Protein AF-A0A962V170-F1 (afdb_monomer_lite)

Sequence (202 aa):
RPQGASVFMLSTKGASSTMARWLAESENKSDLIDDELDIADKQVRQIVFEMVHDAVLADSNLMGDKVLKQLRQVGKLHSRKIERANFAVLKSPDIPSILVETAFISNPNEERKLRSASYQNKLANAILQGIRGYAQERPLLGVELVETSATDQRHLVRRGDTLHGIAAHYNVSLDRLISTNGLNRQDPQLSVGARLRIPRDG

Secondary structure (DSSP, 8-state):
---SBEEEEE-SS--SSHHHHHHHHHHHHHS---------S-THHHHHHHHHHHHHHHHHHHHHHHHHHHHHHHS-BS-SS-EEE--GGG--SSS---EEE---TTSHHHHHHHT-HHHHHHHHHHHHHHHHHHHHH-TTSS-----------EEE--TT--HHHHHHHTT--HHHHHHHTT--SSS----TT-EEE-PPP-

Foldseek 3Di:
DQKAKAKEAEDPPFKPDPVRAVVLVVQQVVDPDPPDPPPDDDDPVVVVLVVQQVVLRVLLQQLRLLLLVLSVVLDDHSDSHHIYHHHPVRPDSHHRDMDMGGIDCVDVVVVVLVPDPVSVVSSVVSSVRSNVVSCVVVVPPPPPVPPPPPDQPKDQAAPPDDLVNVCVVLVHDSVCQCVQQVADPVDRDDDHRDIGRDDDDD

Structure (mmCIF, N/CA/C/O backbone):
data_AF-A0A962V170-F1
#
_entry.id   AF-A0A962V170-F1
#
loop_
_atom_site.group_PDB
_atom_site.id
_atom_site.type_symbol
_atom_site.label_atom_id
_atom_site.label_alt_id
_atom_site.label_comp_id
_atom_site.label_asym_id
_atom_site.label_entity_id
_atom_site.label_seq_id
_atom_site.pdbx_PDB_ins_code
_atom_site.Cartn_x
_atom_site.Cartn_y
_atom_site.Cartn_z
_atom_site.occupancy
_atom_site.B_iso_or_equiv
_atom_site.auth_seq_id
_atom_site.auth_comp_id
_atom_site.auth_asym_id
_atom_site.auth_atom_id
_atom_site.pdbx_PDB_model_num
ATOM 1 N N . ARG A 1 1 ? -3.751 8.625 22.045 1.00 74.19 1 ARG A N 1
ATOM 2 C CA . ARG A 1 1 ? -3.226 7.364 21.465 1.00 74.19 1 ARG A CA 1
ATOM 3 C C . ARG A 1 1 ? -3.251 7.494 19.947 1.00 74.19 1 ARG A C 1
ATOM 5 O O . ARG A 1 1 ? -4.221 8.072 19.457 1.00 74.19 1 ARG A O 1
ATOM 12 N N . PRO A 1 2 ? -2.208 7.048 19.229 1.00 85.69 2 PRO A N 1
ATOM 13 C CA . PRO A 1 2 ? -2.200 7.063 17.766 1.00 85.69 2 PRO A CA 1
ATOM 14 C C . PRO A 1 2 ? -3.379 6.245 17.207 1.00 85.69 2 PRO A C 1
ATOM 16 O O . PRO A 1 2 ? -3.894 5.348 17.877 1.00 85.69 2 PRO A O 1
ATOM 19 N N . GLN A 1 3 ? -3.885 6.632 16.036 1.00 90.25 3 GLN A N 1
ATOM 20 C CA . GLN A 1 3 ? -5.023 5.991 15.368 1.00 90.25 3 GLN A CA 1
ATOM 21 C C . GLN A 1 3 ? -5.046 6.347 13.884 1.00 90.25 3 GLN A C 1
ATOM 23 O O . GLN A 1 3 ? -4.585 7.431 13.514 1.00 90.25 3 GLN A O 1
ATOM 28 N N . GLY A 1 4 ? -5.695 5.497 13.091 1.00 91.19 4 GLY A N 1
ATOM 29 C CA . GLY A 1 4 ? -5.886 5.703 11.662 1.00 91.19 4 GLY A CA 1
ATOM 30 C C . GLY A 1 4 ? -4.788 5.088 10.802 1.00 91.19 4 GLY A C 1
ATOM 31 O O . GLY A 1 4 ? -3.723 4.736 11.304 1.00 91.19 4 GLY A O 1
ATOM 32 N N . ALA A 1 5 ? -5.078 4.980 9.509 1.00 93.62 5 ALA A N 1
ATOM 33 C CA . ALA A 1 5 ? -4.179 4.384 8.529 1.00 93.62 5 ALA A CA 1
ATOM 34 C C . ALA A 1 5 ? -3.076 5.357 8.078 1.00 93.62 5 ALA A C 1
ATOM 36 O O . ALA A 1 5 ? -3.264 6.580 8.113 1.00 93.62 5 ALA A O 1
ATOM 37 N N . SER A 1 6 ? -1.962 4.811 7.598 1.00 94.62 6 SER A N 1
ATOM 38 C CA . SER A 1 6 ? -0.851 5.543 6.980 1.00 94.62 6 SER A CA 1
ATOM 39 C C . SER A 1 6 ? -0.272 4.757 5.809 1.00 94.62 6 SER A C 1
ATOM 41 O O . SER A 1 6 ? -0.347 3.533 5.770 1.00 94.62 6 SER A O 1
ATOM 43 N N . VAL A 1 7 ? 0.339 5.468 4.864 1.00 96.06 7 VAL A N 1
ATOM 44 C CA . VAL A 1 7 ? 1.074 4.868 3.745 1.00 96.06 7 VAL A CA 1
ATOM 45 C C . VAL A 1 7 ? 2.508 5.376 3.784 1.00 96.06 7 VAL A C 1
ATOM 47 O O . VAL A 1 7 ? 2.732 6.578 3.947 1.00 96.06 7 VAL A O 1
ATOM 50 N N . PHE A 1 8 ? 3.457 4.458 3.639 1.00 95.69 8 PHE A N 1
ATOM 51 C CA . PHE A 1 8 ? 4.888 4.713 3.691 1.00 95.69 8 PHE A CA 1
ATOM 52 C C . PHE A 1 8 ? 5.571 4.276 2.392 1.00 95.69 8 PHE A C 1
ATOM 54 O O . PHE A 1 8 ? 5.145 3.314 1.754 1.00 95.69 8 PHE A O 1
ATOM 61 N N . MET A 1 9 ? 6.656 4.955 2.029 1.00 93.94 9 MET A N 1
ATOM 62 C CA . MET A 1 9 ? 7.556 4.558 0.943 1.00 93.94 9 MET A CA 1
ATOM 63 C C . MET A 1 9 ? 9.026 4.636 1.381 1.00 93.94 9 MET A C 1
ATOM 65 O O . MET A 1 9 ? 9.352 5.269 2.394 1.00 93.94 9 MET A O 1
ATOM 69 N N . LEU A 1 10 ? 9.917 4.023 0.601 1.00 90.75 10 LEU A N 1
ATOM 70 C CA . LEU A 1 10 ? 11.356 4.057 0.854 1.00 90.75 10 LEU A CA 1
ATOM 71 C C . LEU A 1 10 ? 11.912 5.492 0.812 1.00 90.75 10 LEU A C 1
ATOM 73 O O . LEU A 1 10 ? 11.549 6.308 -0.037 1.00 90.75 10 LEU A O 1
ATOM 77 N N . SER A 1 11 ? 12.844 5.783 1.720 1.00 88.25 11 SER A N 1
ATOM 78 C CA . SER A 1 11 ? 13.778 6.904 1.610 1.00 88.25 11 SER A CA 1
ATOM 79 C C . SER A 1 11 ? 15.143 6.526 2.169 1.00 88.25 11 SER A C 1
ATOM 81 O O . SER A 1 11 ? 15.266 6.163 3.339 1.00 88.25 11 SER A O 1
ATOM 83 N N . THR A 1 12 ? 16.173 6.694 1.343 1.00 78.69 12 THR A N 1
ATOM 84 C CA . THR A 1 12 ? 17.587 6.522 1.710 1.00 78.69 12 THR A CA 1
ATOM 85 C C . THR A 1 12 ? 18.216 7.803 2.267 1.00 78.69 12 THR A C 1
ATOM 87 O O . THR A 1 12 ? 19.283 7.757 2.870 1.00 78.69 12 THR A O 1
ATOM 90 N N . LYS A 1 13 ? 17.543 8.955 2.118 1.00 81.62 13 LYS A N 1
ATOM 91 C CA . LYS A 1 13 ? 18.040 10.285 2.525 1.00 81.62 13 LYS A CA 1
ATOM 92 C C . LYS A 1 13 ? 17.534 10.736 3.902 1.00 81.62 13 LYS A C 1
ATOM 94 O O . LYS A 1 13 ? 17.847 11.838 4.341 1.00 81.62 13 LYS A O 1
ATOM 99 N N . GLY A 1 14 ? 16.741 9.901 4.579 1.00 84.44 14 GLY A N 1
ATOM 100 C CA . GLY A 1 14 ? 16.187 10.174 5.908 1.00 84.44 14 GLY A CA 1
ATOM 101 C C . GLY A 1 14 ? 14.666 10.038 5.982 1.00 84.44 14 GLY A C 1
ATOM 102 O O . GLY A 1 14 ? 13.973 9.977 4.964 1.00 84.44 14 GLY A O 1
ATOM 103 N N . ALA A 1 15 ? 14.143 9.967 7.207 1.00 90.19 15 ALA A N 1
ATOM 104 C CA . ALA A 1 15 ? 12.717 9.786 7.453 1.00 90.19 15 ALA A CA 1
ATOM 105 C C . ALA A 1 15 ? 11.943 11.116 7.467 1.00 90.19 15 ALA A C 1
ATOM 107 O O . ALA A 1 15 ? 12.442 12.121 7.971 1.00 90.19 15 ALA A O 1
ATOM 108 N N . SER A 1 16 ? 10.699 11.114 6.980 1.00 91.69 16 SER A N 1
ATOM 109 C CA . SER A 1 16 ? 9.814 12.293 6.973 1.00 91.69 16 SER A CA 1
ATOM 110 C C . SER A 1 16 ? 9.299 12.682 8.358 1.00 91.69 16 SER A C 1
ATOM 112 O O . SER A 1 16 ? 8.881 13.820 8.565 1.00 91.69 16 SER A O 1
ATOM 114 N N . SER A 1 17 ? 9.310 11.746 9.307 1.00 89.69 17 SER A N 1
ATOM 115 C CA . SER A 1 17 ? 8.873 11.969 10.681 1.00 89.69 17 SER A CA 1
ATOM 116 C C . SER A 1 17 ? 9.596 11.042 11.659 1.00 89.69 17 SER A C 1
ATOM 118 O O . SER A 1 17 ? 10.157 10.009 11.288 1.00 89.69 17 SER A O 1
ATOM 120 N N . THR A 1 18 ? 9.575 11.403 12.944 1.00 89.06 18 THR A N 1
ATOM 121 C CA . THR A 1 18 ? 10.065 10.542 14.033 1.00 89.06 18 THR A CA 1
ATOM 122 C C . THR A 1 18 ? 9.293 9.228 14.108 1.00 89.06 18 THR A C 1
ATOM 124 O O . THR A 1 18 ? 9.904 8.189 14.329 1.00 89.06 18 THR A O 1
ATOM 127 N N . MET A 1 19 ? 7.981 9.265 13.858 1.00 85.81 19 MET A N 1
ATOM 128 C CA . MET A 1 19 ? 7.139 8.070 13.780 1.00 85.81 19 MET A CA 1
ATOM 129 C C . MET A 1 19 ? 7.560 7.15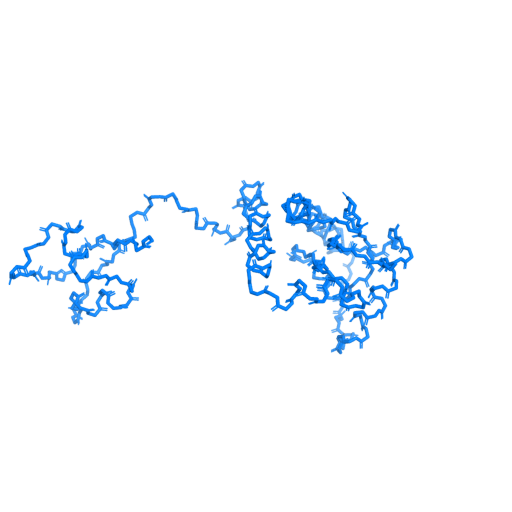8 12.622 1.00 85.81 19 MET A C 1
ATOM 131 O O . MET A 1 19 ? 7.722 5.962 12.832 1.00 85.81 19 MET A O 1
ATOM 135 N N . ALA A 1 20 ? 7.784 7.710 11.423 1.00 87.75 20 ALA A N 1
ATOM 136 C CA . ALA A 1 20 ? 8.224 6.925 10.269 1.00 87.75 20 ALA A CA 1
ATOM 137 C C . ALA A 1 20 ? 9.589 6.263 10.508 1.00 87.75 20 ALA A C 1
ATOM 139 O O . ALA A 1 20 ? 9.776 5.101 10.161 1.00 87.75 20 ALA A O 1
ATOM 140 N N . ARG A 1 21 ? 10.524 6.977 11.152 1.00 90.56 21 ARG A N 1
ATOM 141 C CA . ARG A 1 21 ? 11.823 6.416 11.551 1.00 90.56 21 ARG A CA 1
ATOM 142 C C . ARG A 1 21 ? 11.673 5.270 12.545 1.00 90.56 21 ARG A C 1
ATOM 144 O O . ARG A 1 21 ? 12.226 4.205 12.310 1.00 90.56 21 ARG A O 1
ATOM 151 N N . TRP A 1 22 ? 10.915 5.486 13.619 1.00 87.94 22 TRP A N 1
ATOM 152 C CA . TRP A 1 22 ? 10.697 4.463 14.639 1.00 87.94 22 TRP A CA 1
ATOM 153 C C . TRP A 1 22 ? 10.019 3.215 14.061 1.00 87.94 22 TRP A C 1
ATOM 155 O O . TRP A 1 22 ? 10.424 2.101 14.376 1.00 87.94 22 TRP A O 1
ATOM 165 N N . LEU A 1 23 ? 9.030 3.399 13.179 1.00 86.69 23 LEU A N 1
ATOM 166 C CA . LEU A 1 23 ? 8.358 2.284 12.516 1.00 86.69 23 LEU A CA 1
ATOM 167 C C . LEU A 1 23 ? 9.333 1.506 11.628 1.00 86.69 23 LEU A C 1
ATOM 169 O O . LEU A 1 23 ? 9.415 0.295 11.763 1.00 86.69 23 LEU A O 1
ATOM 173 N N . ALA A 1 24 ? 10.134 2.181 10.800 1.00 87.81 24 ALA A N 1
ATOM 174 C CA . ALA A 1 24 ? 11.141 1.503 9.980 1.00 87.81 24 ALA A CA 1
ATOM 175 C C . ALA A 1 24 ? 12.158 0.720 10.821 1.00 87.81 24 ALA A C 1
ATOM 177 O O . ALA A 1 24 ? 12.478 -0.414 10.491 1.00 87.81 24 ALA A O 1
ATOM 178 N N . GLU A 1 25 ? 12.633 1.280 11.935 1.00 88.25 25 GLU A N 1
ATOM 179 C CA . GLU A 1 25 ? 13.527 0.565 12.855 1.00 88.25 25 GLU A CA 1
ATOM 180 C C . GLU A 1 25 ? 12.866 -0.660 13.501 1.00 88.25 25 GLU A C 1
ATOM 182 O O . GLU A 1 25 ? 13.562 -1.620 13.825 1.00 88.25 25 GLU A O 1
ATOM 187 N N . SER A 1 26 ? 11.550 -0.623 13.724 1.00 85.81 26 SER A N 1
ATOM 188 C CA . SER A 1 26 ? 10.782 -1.751 14.256 1.00 85.81 26 SER A CA 1
ATOM 189 C C . SER A 1 26 ? 10.582 -2.840 13.199 1.00 85.81 26 SER A C 1
ATOM 191 O O . SER A 1 26 ? 10.931 -3.988 13.453 1.00 85.81 26 SER A O 1
ATOM 193 N N . GL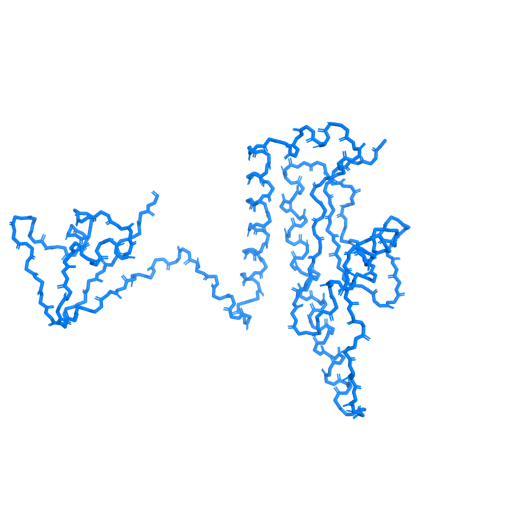U A 1 27 ? 10.089 -2.478 12.011 1.00 84.62 27 GLU A N 1
ATOM 194 C CA . GLU A 1 27 ? 9.820 -3.417 10.910 1.00 84.62 27 GLU A CA 1
ATOM 195 C C . GLU A 1 27 ? 11.108 -4.078 10.392 1.00 84.62 27 GLU A C 1
ATOM 197 O O . GLU A 1 27 ? 11.155 -5.284 10.164 1.00 84.62 27 GLU A O 1
ATOM 202 N N . ASN A 1 28 ? 12.210 -3.325 10.305 1.00 86.75 28 ASN A N 1
ATOM 203 C CA . ASN A 1 28 ? 13.502 -3.879 9.890 1.00 86.75 28 ASN A CA 1
ATOM 204 C C . ASN A 1 28 ? 14.077 -4.889 10.898 1.00 86.75 28 ASN A C 1
ATOM 206 O O . ASN A 1 28 ? 14.975 -5.639 10.543 1.00 86.75 28 ASN A O 1
ATOM 210 N N . LYS A 1 29 ? 13.629 -4.879 12.163 1.00 84.50 29 LYS A N 1
ATOM 211 C CA . LYS A 1 29 ? 14.063 -5.857 13.178 1.00 84.50 29 LYS A CA 1
ATOM 212 C C . LYS A 1 29 ? 13.233 -7.134 13.151 1.00 84.50 29 LYS A C 1
ATOM 214 O O . LYS A 1 29 ? 13.725 -8.166 13.598 1.00 84.50 29 LYS A O 1
ATOM 219 N N . SER A 1 30 ? 11.974 -7.056 12.720 1.00 73.56 30 SER A N 1
ATOM 220 C CA . SER A 1 30 ? 11.117 -8.237 12.566 1.00 73.56 30 SER A CA 1
ATOM 221 C C . SER A 1 30 ? 11.445 -9.020 11.303 1.00 73.56 30 SER A C 1
ATOM 223 O O . SER A 1 30 ? 11.327 -10.244 11.301 1.00 73.56 30 SER A O 1
ATOM 225 N N . ASP A 1 31 ? 11.894 -8.327 10.263 1.00 64.19 31 ASP A N 1
ATOM 226 C CA . ASP A 1 31 ? 12.390 -8.946 9.049 1.00 64.19 31 ASP A CA 1
ATOM 227 C C . ASP A 1 31 ? 13.833 -9.425 9.270 1.00 64.19 31 ASP A C 1
ATOM 229 O O . ASP A 1 31 ? 14.772 -8.632 9.317 1.00 64.19 31 ASP A O 1
ATOM 233 N N . LEU A 1 32 ? 14.026 -10.742 9.399 1.00 55.66 32 LEU A N 1
ATOM 234 C CA . LEU A 1 32 ? 15.334 -11.396 9.253 1.00 55.66 32 LEU A CA 1
ATOM 235 C C . LEU A 1 32 ? 15.781 -11.294 7.782 1.00 55.66 32 LEU A C 1
ATOM 237 O O . LEU A 1 32 ? 15.800 -12.287 7.059 1.00 55.66 32 LEU A O 1
ATOM 241 N N . ILE A 1 33 ? 16.065 -10.083 7.308 1.00 54.06 33 ILE A N 1
ATOM 242 C CA . ILE A 1 33 ? 16.671 -9.855 5.997 1.00 54.06 33 ILE A CA 1
ATOM 243 C C . ILE A 1 33 ? 18.181 -9.903 6.209 1.00 54.06 33 ILE A C 1
ATOM 245 O O . ILE A 1 33 ? 18.770 -8.991 6.786 1.00 54.06 33 ILE A O 1
ATOM 249 N N . ASP A 1 34 ? 18.770 -11.023 5.793 1.00 48.19 34 ASP A N 1
ATOM 250 C CA . ASP A 1 34 ? 20.211 -11.213 5.670 1.00 48.19 34 ASP A CA 1
ATOM 251 C C . ASP A 1 34 ? 20.735 -10.203 4.638 1.00 48.19 34 ASP A C 1
ATOM 253 O O . ASP A 1 34 ? 20.325 -10.199 3.474 1.00 48.19 34 ASP A O 1
ATOM 257 N N . ASP A 1 35 ? 21.542 -9.261 5.111 1.00 49.94 35 ASP A N 1
ATOM 258 C CA . ASP A 1 35 ? 22.000 -8.080 4.379 1.00 49.94 35 ASP A CA 1
ATOM 259 C C . ASP A 1 35 ? 23.163 -8.493 3.454 1.00 49.94 35 ASP A C 1
ATOM 261 O O . ASP A 1 35 ? 24.318 -8.148 3.682 1.00 49.94 35 ASP A O 1
ATOM 265 N N . GLU A 1 36 ? 22.876 -9.274 2.409 1.00 45.19 36 GLU A N 1
ATOM 266 C CA . GLU A 1 36 ? 23.850 -9.595 1.358 1.00 45.19 36 GLU A CA 1
ATOM 267 C C . GLU A 1 36 ? 23.219 -9.464 -0.034 1.00 45.19 36 GLU A C 1
ATOM 269 O O . GLU A 1 36 ? 23.062 -10.412 -0.799 1.00 45.19 36 GLU A O 1
ATOM 274 N N . LEU A 1 37 ? 22.852 -8.231 -0.387 1.00 47.25 37 LEU A N 1
ATOM 275 C CA . LEU A 1 37 ? 22.833 -7.830 -1.791 1.00 47.25 37 LEU A CA 1
ATOM 276 C C . LEU A 1 37 ? 24.203 -7.228 -2.109 1.00 47.25 37 LEU A C 1
ATOM 278 O O . LEU A 1 37 ? 24.410 -6.018 -2.015 1.00 47.25 37 LEU A O 1
ATOM 282 N N . ASP A 1 38 ? 25.146 -8.108 -2.447 1.00 45.44 38 ASP A N 1
ATOM 283 C CA . ASP A 1 38 ? 26.454 -7.760 -2.996 1.00 45.44 38 ASP A CA 1
ATOM 284 C C . ASP A 1 38 ? 26.263 -7.082 -4.362 1.00 45.44 38 ASP A C 1
ATOM 286 O O . ASP A 1 38 ? 26.098 -7.729 -5.399 1.00 45.44 38 ASP A O 1
ATOM 290 N N . ILE A 1 39 ? 26.227 -5.748 -4.373 1.00 51.88 39 ILE A N 1
ATOM 291 C CA . ILE A 1 39 ? 26.234 -4.971 -5.616 1.00 51.88 39 ILE A CA 1
ATOM 292 C C . ILE A 1 39 ? 27.691 -4.702 -6.009 1.00 51.88 39 ILE A C 1
ATOM 294 O O . ILE A 1 39 ? 28.172 -3.566 -6.011 1.00 51.88 39 ILE A O 1
ATOM 298 N N . ALA A 1 40 ? 28.403 -5.766 -6.370 1.00 46.16 40 ALA A N 1
ATOM 299 C CA . ALA A 1 40 ? 29.666 -5.672 -7.082 1.00 46.16 40 ALA A CA 1
ATOM 300 C C . ALA A 1 40 ? 29.407 -5.429 -8.587 1.00 46.16 40 ALA A C 1
ATOM 302 O O . ALA A 1 40 ? 29.056 -6.340 -9.332 1.00 46.16 40 ALA A O 1
ATOM 303 N N . ASP A 1 41 ? 29.532 -4.173 -9.039 1.00 48.72 41 ASP A N 1
ATOM 304 C CA . ASP A 1 41 ? 30.542 -3.721 -10.026 1.00 48.72 41 ASP A CA 1
ATOM 305 C C . ASP A 1 41 ? 30.137 -2.429 -10.800 1.00 48.72 41 ASP A C 1
ATOM 307 O O . ASP A 1 41 ? 29.244 -2.390 -11.651 1.00 48.72 41 ASP A O 1
ATOM 311 N N . LYS A 1 42 ? 30.857 -1.361 -10.430 1.00 51.94 42 LYS A N 1
ATOM 312 C CA . LYS A 1 42 ? 31.298 -0.111 -11.090 1.00 51.94 42 LYS A CA 1
ATOM 313 C C . LYS A 1 42 ? 30.414 0.700 -12.067 1.00 51.94 42 LYS A C 1
ATOM 315 O O . LYS A 1 42 ? 30.327 0.462 -13.271 1.00 51.94 42 LYS A O 1
ATOM 320 N N . GLN A 1 43 ? 29.990 1.849 -11.522 1.00 52.38 43 GLN A N 1
ATOM 321 C CA . GLN A 1 43 ? 30.015 3.243 -12.027 1.00 52.38 43 GLN A CA 1
ATOM 322 C C . GLN A 1 43 ? 29.255 3.624 -13.313 1.00 52.38 43 GLN A C 1
ATOM 324 O O . GLN A 1 43 ? 28.615 4.670 -13.316 1.00 52.38 43 GLN A O 1
ATOM 329 N N . VAL A 1 44 ? 29.224 2.814 -14.376 1.00 47.94 44 VAL A N 1
ATOM 330 C CA . VAL A 1 44 ? 28.413 3.126 -15.583 1.00 47.94 44 VAL A CA 1
ATOM 331 C C . VAL A 1 44 ? 27.013 2.513 -15.487 1.00 47.94 44 VAL A C 1
ATOM 333 O O . VAL A 1 44 ? 26.037 3.111 -15.935 1.00 47.94 44 VAL A O 1
ATOM 336 N N . ARG A 1 45 ? 26.879 1.376 -14.789 1.00 51.22 45 ARG A N 1
ATOM 337 C CA . ARG A 1 45 ? 25.570 0.863 -14.353 1.00 51.22 45 ARG A CA 1
ATOM 338 C C . ARG A 1 45 ? 24.916 1.774 -13.321 1.00 51.22 45 ARG A C 1
ATOM 340 O O . ARG A 1 45 ? 23.699 1.797 -13.257 1.00 51.22 45 ARG A O 1
ATOM 347 N N . GLN A 1 46 ? 25.701 2.546 -12.569 1.00 57.34 46 GLN A N 1
ATOM 348 C CA . GLN A 1 46 ? 25.211 3.332 -11.441 1.00 57.34 46 GLN A CA 1
ATOM 349 C C . GLN A 1 46 ? 24.265 4.462 -11.862 1.00 57.34 46 GLN A C 1
ATOM 351 O O . GLN A 1 46 ? 23.220 4.603 -11.251 1.00 57.34 46 GLN A O 1
ATOM 356 N N . ILE A 1 47 ? 24.549 5.201 -12.939 1.00 60.75 47 ILE A N 1
ATOM 357 C CA . ILE A 1 47 ? 23.658 6.293 -13.377 1.00 60.75 47 ILE A CA 1
ATOM 358 C C . ILE A 1 47 ? 22.342 5.740 -13.940 1.00 60.75 47 ILE A C 1
ATOM 360 O O . ILE A 1 47 ? 21.269 6.231 -13.608 1.00 60.75 47 ILE A O 1
ATOM 364 N N . VAL A 1 48 ? 22.402 4.696 -14.775 1.00 61.47 48 VAL A N 1
ATOM 365 C CA . VAL A 1 48 ? 21.188 4.042 -15.302 1.00 61.47 48 VAL A CA 1
ATOM 366 C C . VAL A 1 48 ? 20.384 3.407 -14.169 1.00 61.47 48 VAL A C 1
ATOM 368 O O . VAL A 1 48 ? 19.166 3.535 -14.141 1.00 61.47 48 VAL A O 1
ATOM 371 N N . PHE A 1 49 ? 21.061 2.782 -13.209 1.00 68.25 49 PHE A N 1
ATOM 372 C CA . PHE A 1 49 ? 20.451 2.213 -12.014 1.00 68.25 49 PHE A CA 1
ATOM 373 C C . PHE A 1 49 ? 19.800 3.282 -11.132 1.00 68.25 49 PHE A C 1
ATOM 375 O O . PHE A 1 49 ? 18.658 3.107 -10.731 1.00 68.25 49 PHE A O 1
ATOM 382 N N . GLU A 1 50 ? 20.471 4.409 -10.883 1.00 68.50 50 GLU A N 1
ATOM 383 C CA . GLU A 1 50 ? 19.924 5.541 -10.127 1.00 68.50 50 GLU A CA 1
ATOM 384 C C . GLU A 1 50 ? 18.700 6.143 -10.834 1.00 68.50 50 GLU A C 1
ATOM 386 O O . GLU A 1 50 ? 17.691 6.389 -10.182 1.00 68.50 50 GLU A O 1
ATOM 391 N N . MET A 1 51 ? 18.720 6.286 -12.167 1.00 67.75 51 MET A N 1
ATOM 392 C CA . MET A 1 51 ? 17.555 6.755 -12.934 1.00 67.75 51 MET A CA 1
ATOM 393 C C . MET A 1 51 ? 16.373 5.778 -12.878 1.00 67.75 51 MET A C 1
ATOM 395 O O . MET A 1 51 ? 15.228 6.205 -12.725 1.00 67.75 51 MET A O 1
ATOM 399 N N . VAL A 1 52 ? 16.629 4.472 -13.008 1.00 73.81 52 VAL A N 1
ATOM 400 C CA . VAL A 1 52 ? 15.587 3.439 -12.887 1.00 73.81 52 VAL A CA 1
ATOM 401 C C . VAL A 1 52 ? 15.026 3.425 -11.468 1.00 73.81 52 VAL A C 1
ATOM 403 O O . VAL A 1 52 ? 13.810 3.393 -11.296 1.00 73.81 52 VAL A O 1
ATOM 406 N N . HIS A 1 53 ? 15.887 3.536 -10.459 1.00 78.81 53 HIS A N 1
ATOM 407 C CA . HIS A 1 53 ? 15.470 3.593 -9.067 1.00 78.81 53 HIS A CA 1
ATOM 408 C C . HIS A 1 53 ? 14.625 4.841 -8.775 1.00 78.81 53 HIS A C 1
ATOM 410 O O . HIS A 1 53 ? 13.575 4.737 -8.144 1.00 78.81 53 HIS A O 1
ATOM 416 N N . ASP A 1 54 ? 15.010 6.009 -9.292 1.00 82.69 54 ASP A N 1
ATOM 417 C CA . ASP A 1 54 ? 14.221 7.237 -9.170 1.00 82.69 54 ASP A CA 1
ATOM 418 C C . ASP A 1 54 ? 12.849 7.104 -9.850 1.00 82.69 54 ASP A C 1
ATOM 420 O O . ASP A 1 54 ? 11.838 7.548 -9.296 1.00 82.69 54 ASP A O 1
ATOM 424 N N . ALA A 1 55 ? 12.776 6.445 -11.012 1.00 83.62 55 ALA A N 1
ATOM 425 C CA . ALA A 1 55 ? 11.508 6.144 -11.677 1.00 83.62 55 ALA A CA 1
ATOM 426 C C . ALA A 1 55 ? 10.630 5.197 -10.837 1.00 83.62 55 ALA A C 1
ATOM 428 O O . ALA A 1 55 ? 9.437 5.452 -10.665 1.00 83.62 55 ALA A O 1
ATOM 429 N N . VAL A 1 56 ? 11.222 4.159 -10.241 1.00 85.06 56 VAL A N 1
ATOM 430 C CA . VAL A 1 56 ? 10.539 3.230 -9.326 1.00 85.06 56 VAL A CA 1
ATOM 431 C C . VAL A 1 56 ? 10.040 3.946 -8.067 1.00 85.06 56 VAL A C 1
ATOM 433 O O . VAL A 1 56 ? 8.920 3.695 -7.612 1.00 85.06 56 VAL A O 1
ATOM 436 N N . LEU A 1 57 ? 10.810 4.885 -7.510 1.00 88.50 57 LEU A N 1
ATOM 437 C CA . LEU A 1 57 ? 10.384 5.710 -6.376 1.00 88.50 57 LEU A CA 1
ATOM 438 C C . LEU A 1 57 ? 9.249 6.667 -6.761 1.00 88.50 57 LEU A C 1
ATOM 440 O O . LEU A 1 57 ? 8.315 6.854 -5.976 1.00 88.50 57 LEU A O 1
ATOM 444 N N . ALA A 1 58 ? 9.295 7.252 -7.960 1.00 89.62 58 ALA A N 1
ATOM 445 C CA . ALA A 1 58 ? 8.216 8.088 -8.480 1.00 89.62 58 ALA A CA 1
ATOM 446 C C . ALA A 1 58 ? 6.914 7.287 -8.640 1.00 89.62 58 ALA A C 1
ATOM 448 O O . ALA A 1 58 ? 5.844 7.756 -8.241 1.00 89.62 58 ALA A O 1
ATOM 449 N N . ASP A 1 59 ? 7.009 6.057 -9.139 1.00 90.75 59 ASP A N 1
ATOM 450 C CA . ASP A 1 59 ? 5.877 5.144 -9.270 1.00 90.75 59 ASP A CA 1
ATOM 451 C C . ASP A 1 59 ? 5.363 4.648 -7.913 1.00 90.75 59 ASP A C 1
ATOM 453 O O . ASP A 1 59 ? 4.152 4.621 -7.690 1.00 90.75 59 ASP A O 1
ATOM 457 N N . SER A 1 60 ? 6.256 4.363 -6.961 1.00 93.25 60 SER A N 1
ATOM 458 C CA . SER A 1 60 ? 5.893 4.037 -5.574 1.00 93.25 60 SER A CA 1
ATOM 459 C C . SER A 1 60 ? 5.127 5.187 -4.920 1.00 93.25 60 SER A C 1
ATOM 461 O O . SER A 1 60 ? 4.122 4.967 -4.244 1.00 93.25 60 SER A O 1
ATOM 463 N N . ASN A 1 61 ? 5.557 6.432 -5.158 1.00 94.75 61 ASN A N 1
ATOM 464 C CA . ASN A 1 61 ? 4.852 7.616 -4.679 1.00 94.75 61 ASN A CA 1
ATOM 465 C C . ASN A 1 61 ? 3.468 7.747 -5.332 1.00 94.75 61 ASN A C 1
ATOM 467 O O . ASN A 1 61 ? 2.485 7.970 -4.628 1.00 94.75 61 ASN A O 1
ATOM 471 N N . LEU A 1 62 ? 3.368 7.568 -6.654 1.00 94.38 62 LEU A N 1
ATOM 472 C CA . LEU A 1 62 ? 2.086 7.610 -7.359 1.00 94.38 62 LEU A CA 1
ATOM 473 C C . LEU A 1 62 ? 1.119 6.546 -6.821 1.00 94.38 62 LEU A C 1
ATOM 475 O O . LEU A 1 62 ? -0.018 6.869 -6.473 1.00 94.38 62 LEU A O 1
ATOM 479 N N . MET A 1 63 ? 1.572 5.296 -6.706 1.00 95.31 63 MET A N 1
ATOM 480 C CA . MET A 1 63 ? 0.789 4.195 -6.146 1.00 95.31 63 MET A CA 1
ATOM 481 C C . MET A 1 63 ? 0.352 4.494 -4.708 1.00 95.31 63 MET A C 1
ATOM 483 O O . MET A 1 63 ? -0.830 4.360 -4.375 1.00 95.31 63 MET A O 1
ATOM 487 N N . GLY A 1 64 ? 1.281 4.964 -3.873 1.00 96.06 64 GLY A N 1
ATOM 488 C CA . GLY A 1 64 ? 1.004 5.356 -2.497 1.00 96.06 64 GLY A CA 1
ATOM 489 C C . GLY A 1 64 ? -0.055 6.454 -2.394 1.00 96.06 64 GLY A C 1
ATOM 490 O O . GLY A 1 64 ? -0.939 6.361 -1.544 1.00 96.06 64 GLY A O 1
ATOM 491 N N . ASP A 1 65 ? -0.043 7.443 -3.292 1.00 97.06 65 ASP A N 1
ATOM 492 C CA . ASP A 1 65 ? -1.000 8.554 -3.285 1.00 97.06 65 ASP A CA 1
ATOM 493 C C . ASP A 1 65 ? -2.406 8.070 -3.657 1.00 97.06 65 ASP A C 1
ATOM 495 O O . ASP A 1 65 ? -3.397 8.460 -3.023 1.00 97.06 65 ASP A O 1
ATOM 499 N N . LYS A 1 66 ? -2.514 7.171 -4.647 1.00 96.62 66 LYS A N 1
ATOM 500 C CA . LYS A 1 66 ? -3.794 6.546 -5.014 1.00 96.62 66 LYS A CA 1
ATOM 501 C C . LYS A 1 66 ? -4.358 5.730 -3.855 1.00 96.62 66 LYS A C 1
ATOM 503 O O . LYS A 1 66 ? -5.530 5.898 -3.516 1.00 96.62 66 LYS A O 1
ATOM 508 N N . VAL A 1 67 ? -3.536 4.896 -3.217 1.00 97.62 67 VAL A N 1
ATOM 509 C CA . VAL A 1 67 ? -3.946 4.074 -2.066 1.00 97.62 67 VAL A CA 1
ATOM 510 C C . VAL A 1 67 ? -4.343 4.951 -0.875 1.00 97.62 67 VAL A C 1
ATOM 512 O O . VAL A 1 67 ? -5.430 4.779 -0.320 1.00 97.62 67 VAL A O 1
ATOM 515 N N . LEU A 1 68 ? -3.537 5.956 -0.524 1.00 97.50 68 LEU A N 1
ATOM 516 C CA . LEU A 1 68 ? -3.815 6.880 0.579 1.00 97.50 68 LEU A CA 1
ATOM 517 C C . LEU A 1 68 ? -5.136 7.639 0.376 1.00 97.50 68 LEU A C 1
ATOM 519 O O . LEU A 1 68 ? -5.905 7.831 1.324 1.00 97.50 68 LEU A O 1
ATOM 523 N N . LYS A 1 69 ? -5.437 8.042 -0.866 1.00 96.88 69 LYS A N 1
ATOM 524 C CA . LYS A 1 69 ? -6.706 8.692 -1.224 1.00 96.88 69 LYS A CA 1
ATOM 525 C C . LYS A 1 69 ? -7.913 7.784 -0.976 1.00 96.88 69 LYS A C 1
ATOM 527 O O . LYS A 1 69 ? -8.936 8.277 -0.498 1.00 96.88 69 LYS A O 1
ATOM 532 N N . GLN A 1 70 ? -7.812 6.489 -1.275 1.00 97.31 70 GLN A N 1
ATOM 533 C CA . GLN A 1 70 ? -8.901 5.538 -1.027 1.00 97.31 70 GLN A CA 1
ATOM 534 C C . GLN A 1 70 ? -9.050 5.217 0.463 1.00 97.31 70 GLN A C 1
ATOM 536 O O . GLN A 1 70 ? -10.161 5.247 0.991 1.00 97.31 70 GLN A O 1
ATOM 541 N N . LEU A 1 71 ? -7.943 5.014 1.185 1.00 96.19 71 LEU A N 1
ATOM 542 C CA . LEU A 1 71 ? -7.962 4.760 2.633 1.00 96.19 71 LEU A CA 1
ATOM 543 C C . LEU A 1 71 ? -8.617 5.900 3.424 1.00 96.19 71 LEU A C 1
ATOM 545 O O . LEU A 1 71 ? -9.327 5.655 4.401 1.00 96.19 71 LEU A O 1
ATOM 549 N N . ARG A 1 72 ? -8.459 7.145 2.958 1.00 95.56 72 ARG A N 1
ATOM 550 C CA . ARG A 1 72 ? -9.122 8.328 3.532 1.00 95.56 72 ARG A CA 1
ATOM 551 C C . ARG A 1 72 ? -10.649 8.216 3.576 1.00 95.56 72 ARG A C 1
ATOM 553 O O . ARG A 1 72 ? -11.274 8.868 4.406 1.00 95.56 72 ARG A O 1
ATOM 560 N N . GLN A 1 73 ? -11.247 7.440 2.673 1.00 93.31 73 GLN A N 1
ATOM 561 C CA . GLN A 1 73 ? -12.698 7.254 2.591 1.00 93.31 73 GLN A CA 1
ATOM 562 C C . GLN A 1 73 ? -13.197 6.176 3.562 1.00 93.31 73 GLN A C 1
ATOM 564 O O . GLN A 1 73 ? -14.373 6.159 3.914 1.00 93.31 73 GLN A O 1
ATOM 569 N N . VAL A 1 74 ? -12.308 5.290 4.021 1.00 92.81 74 VAL A N 1
ATOM 570 C CA . VAL A 1 74 ? -12.641 4.205 4.955 1.00 92.81 74 VAL A CA 1
ATOM 571 C C . VAL A 1 74 ? -12.620 4.689 6.403 1.00 92.81 74 VAL A C 1
ATOM 573 O O . VAL A 1 74 ? -13.460 4.283 7.209 1.00 92.81 74 VAL A O 1
ATOM 576 N N . GLY A 1 75 ? -11.669 5.555 6.753 1.00 89.69 75 GLY A N 1
ATOM 577 C CA . GLY A 1 75 ? -11.479 5.986 8.131 1.00 89.69 75 GLY A CA 1
ATOM 578 C C . GLY A 1 75 ? -10.517 7.157 8.282 1.00 89.69 75 GLY A C 1
ATOM 579 O O . GLY A 1 75 ? -10.107 7.805 7.320 1.00 89.69 75 GLY A O 1
ATOM 580 N N . LYS A 1 76 ? -10.159 7.450 9.536 1.00 93.00 76 LYS A N 1
ATOM 581 C CA . LYS A 1 76 ? -9.165 8.485 9.829 1.00 93.00 76 LYS A CA 1
ATOM 582 C C . LYS A 1 76 ? -7.803 8.043 9.308 1.00 93.00 76 LYS A C 1
ATOM 584 O O . LYS A 1 76 ? -7.433 6.881 9.437 1.00 93.00 76 LYS A O 1
ATOM 589 N N . LEU A 1 77 ? -7.051 9.003 8.789 1.00 94.00 77 LEU A N 1
ATOM 590 C CA . LEU A 1 77 ? -5.638 8.824 8.504 1.00 94.00 77 LEU A CA 1
ATOM 591 C C . LEU A 1 77 ? -4.817 9.361 9.672 1.00 94.00 77 LEU A C 1
ATOM 593 O O . LEU A 1 77 ? -5.152 10.416 10.221 1.00 94.00 77 LEU A O 1
ATOM 597 N N . HIS A 1 78 ? -3.747 8.657 10.020 1.00 93.00 78 HIS A N 1
ATOM 598 C CA . HIS A 1 78 ? -2.759 9.159 10.963 1.00 93.00 78 HIS A CA 1
ATOM 599 C C . HIS A 1 78 ? -1.902 10.252 10.312 1.00 93.00 78 HIS A C 1
ATOM 601 O O . HIS A 1 78 ? -1.761 11.332 10.885 1.00 93.00 78 HIS A O 1
ATOM 607 N N . SER A 1 79 ? -1.440 10.023 9.075 1.00 91.88 79 SER A N 1
ATOM 608 C CA . SER A 1 79 ? -0.842 11.055 8.220 1.00 91.88 79 SER A CA 1
ATOM 609 C C . SER A 1 79 ? -1.651 11.258 6.942 1.00 91.88 79 SER A C 1
ATOM 611 O O . SER A 1 79 ? -2.115 10.317 6.306 1.00 91.88 79 SER A O 1
ATOM 613 N N . ARG A 1 80 ? -1.845 12.522 6.550 1.00 92.12 80 ARG A N 1
ATOM 614 C CA . ARG A 1 80 ? -2.564 12.885 5.313 1.00 92.12 80 ARG A CA 1
ATOM 615 C C . ARG A 1 80 ? -1.668 12.884 4.075 1.00 92.12 80 ARG A C 1
ATOM 617 O O . ARG A 1 80 ? -2.180 13.176 2.994 1.00 92.12 80 ARG A O 1
ATOM 624 N N . LYS A 1 81 ? -0.374 12.627 4.259 1.00 94.62 81 LYS A N 1
ATOM 625 C CA . LYS A 1 81 ? 0.665 12.567 3.231 1.00 94.62 81 LYS A CA 1
ATOM 626 C C . LYS A 1 81 ? 1.344 11.200 3.303 1.00 94.62 81 LYS A C 1
ATOM 628 O O . LYS A 1 81 ? 1.273 10.544 4.339 1.00 94.62 81 LYS A O 1
ATOM 633 N N . ILE A 1 82 ? 2.012 10.808 2.224 1.00 95.69 82 ILE A N 1
ATOM 634 C CA . ILE A 1 82 ? 2.899 9.644 2.242 1.00 95.69 82 ILE A CA 1
ATOM 635 C C . ILE A 1 82 ? 4.085 9.949 3.155 1.00 95.69 82 ILE A C 1
ATOM 637 O O . ILE A 1 82 ? 4.768 10.967 2.996 1.00 95.69 82 ILE A O 1
ATOM 641 N N . GLU A 1 83 ? 4.317 9.058 4.108 1.00 95.81 83 GLU A N 1
ATOM 642 C CA . GLU A 1 83 ? 5.481 9.086 4.982 1.00 95.81 83 GLU A CA 1
ATOM 643 C C . GLU A 1 83 ? 6.652 8.337 4.325 1.00 95.81 83 GLU A C 1
ATOM 645 O O . GLU A 1 83 ? 6.481 7.486 3.456 1.00 95.81 83 GLU A O 1
ATOM 650 N N . ARG A 1 84 ? 7.875 8.667 4.720 1.00 94.94 84 ARG A N 1
ATOM 651 C CA . ARG A 1 84 ? 9.102 8.132 4.137 1.00 94.94 84 ARG A CA 1
ATOM 652 C C . ARG A 1 84 ? 10.042 7.690 5.238 1.00 94.94 84 ARG A C 1
ATOM 654 O O . ARG A 1 84 ? 10.214 8.432 6.202 1.00 94.94 84 ARG A O 1
ATOM 661 N N . ALA A 1 85 ? 10.662 6.527 5.090 1.00 92.38 85 ALA A N 1
ATOM 662 C CA . ALA A 1 85 ? 11.757 6.069 5.945 1.00 92.38 85 ALA A CA 1
ATOM 663 C C . ALA A 1 85 ? 12.523 4.914 5.277 1.00 92.38 85 ALA A C 1
ATOM 665 O O . ALA A 1 85 ? 12.147 4.439 4.206 1.00 92.38 85 ALA A O 1
ATOM 666 N N . ASN A 1 86 ? 13.613 4.474 5.903 1.00 90.62 86 ASN A N 1
ATOM 667 C CA . ASN A 1 86 ? 14.501 3.443 5.369 1.00 90.62 86 ASN A CA 1
ATOM 668 C C . ASN A 1 86 ? 13.990 2.024 5.694 1.00 90.62 86 ASN A C 1
ATOM 670 O O . ASN A 1 86 ? 14.612 1.304 6.474 1.00 90.62 86 ASN A O 1
ATOM 674 N N . PHE A 1 87 ? 12.831 1.651 5.150 1.00 89.12 87 PHE A N 1
ATOM 675 C CA . PHE A 1 87 ? 12.254 0.309 5.297 1.00 89.12 87 PHE A CA 1
ATOM 676 C C . PHE A 1 87 ? 13.001 -0.701 4.418 1.00 89.12 87 PHE A C 1
ATOM 678 O O . PHE A 1 87 ? 13.039 -0.537 3.200 1.00 89.12 87 PHE A O 1
ATOM 685 N N . ALA A 1 88 ? 13.558 -1.754 5.016 1.00 85.38 88 ALA A N 1
ATOM 686 C CA . ALA A 1 88 ? 14.304 -2.803 4.322 1.00 85.38 88 ALA A CA 1
ATOM 687 C C . ALA A 1 88 ? 13.429 -3.553 3.307 1.00 85.38 88 ALA A C 1
ATOM 689 O O . ALA A 1 88 ? 13.834 -3.721 2.160 1.00 85.38 88 ALA A O 1
ATOM 690 N N . VAL A 1 89 ? 12.187 -3.875 3.684 1.00 84.88 89 VAL A N 1
ATOM 691 C CA . VAL A 1 89 ? 11.198 -4.543 2.819 1.00 84.88 89 VAL A CA 1
ATOM 692 C C . VAL A 1 89 ? 10.837 -3.747 1.555 1.00 84.88 89 VAL A C 1
ATOM 694 O O . VAL A 1 89 ? 10.321 -4.305 0.594 1.00 84.88 89 VAL A O 1
ATOM 697 N N . LEU A 1 90 ? 11.116 -2.437 1.527 1.00 86.38 90 LEU A N 1
ATOM 698 C CA . LEU A 1 90 ? 10.807 -1.558 0.394 1.00 86.38 90 LEU A CA 1
ATOM 699 C C . LEU A 1 90 ? 12.025 -1.273 -0.503 1.00 86.38 90 LEU A C 1
ATOM 701 O O . LEU A 1 90 ? 11.926 -0.422 -1.383 1.00 86.38 90 LEU A O 1
ATOM 705 N N . LYS A 1 91 ? 13.173 -1.935 -0.288 1.00 82.56 91 LYS A N 1
ATOM 706 C CA . LYS A 1 91 ? 14.438 -1.663 -1.002 1.00 82.56 91 LYS A CA 1
ATOM 707 C C . LYS A 1 91 ? 14.554 -2.284 -2.402 1.00 82.56 91 LYS A C 1
ATOM 709 O O . LYS A 1 91 ? 15.629 -2.197 -2.992 1.00 82.56 91 LYS A O 1
ATOM 714 N N . SER A 1 92 ? 13.501 -2.896 -2.951 1.00 77.19 92 SER A N 1
ATOM 715 C CA . SER A 1 92 ? 13.570 -3.449 -4.312 1.00 77.19 92 SER A CA 1
ATOM 716 C C . SER A 1 92 ? 13.911 -2.337 -5.325 1.00 77.19 92 SER A C 1
ATOM 718 O O . SER A 1 92 ? 13.227 -1.310 -5.360 1.00 77.19 92 SER A O 1
ATOM 720 N N . PRO A 1 93 ? 14.985 -2.496 -6.122 1.00 68.81 93 PRO A N 1
ATOM 721 C CA . PRO A 1 93 ? 15.452 -1.447 -7.024 1.00 68.81 93 PRO A CA 1
ATOM 722 C C . PRO A 1 93 ? 14.609 -1.315 -8.299 1.00 68.81 93 PRO A C 1
ATOM 724 O O . PRO A 1 93 ? 14.693 -0.289 -8.969 1.00 68.81 93 PRO A O 1
ATOM 727 N N . ASP A 1 94 ? 13.818 -2.334 -8.630 1.00 72.31 94 ASP A N 1
ATOM 728 C CA . ASP A 1 94 ? 13.094 -2.502 -9.891 1.00 72.31 94 ASP A CA 1
ATOM 729 C C . ASP A 1 94 ? 11.570 -2.660 -9.721 1.00 72.31 94 ASP A C 1
ATOM 731 O O . ASP A 1 94 ? 10.843 -2.627 -10.715 1.00 72.31 94 ASP A O 1
ATOM 735 N N . ILE A 1 95 ? 11.065 -2.777 -8.485 1.00 82.00 95 ILE A N 1
ATOM 736 C CA . ILE A 1 95 ? 9.634 -2.953 -8.194 1.00 82.00 95 ILE A CA 1
ATOM 737 C C . ILE A 1 95 ? 9.099 -1.795 -7.334 1.00 82.00 95 ILE A C 1
ATOM 739 O O . ILE A 1 95 ? 9.553 -1.603 -6.199 1.00 82.00 95 ILE A O 1
ATOM 743 N N . PRO A 1 96 ? 8.072 -1.056 -7.805 1.00 89.75 96 PRO A N 1
ATOM 744 C CA . PRO A 1 96 ? 7.395 -0.049 -6.994 1.00 89.75 96 PRO A CA 1
ATOM 745 C C . PRO A 1 96 ? 6.807 -0.652 -5.714 1.00 89.75 96 PRO A C 1
ATOM 747 O O . PRO A 1 96 ? 6.018 -1.593 -5.768 1.00 89.75 96 PRO A O 1
ATOM 750 N N . SER A 1 97 ? 7.168 -0.093 -4.558 1.00 91.56 97 SER A N 1
ATOM 751 C CA . SER A 1 97 ? 6.887 -0.688 -3.247 1.00 91.56 97 SER A CA 1
ATOM 752 C C . SER A 1 97 ? 6.372 0.356 -2.251 1.00 91.56 97 SER A C 1
ATOM 754 O O . SER A 1 97 ? 6.933 1.445 -2.115 1.00 91.56 97 SER A O 1
ATOM 756 N N . ILE A 1 98 ? 5.303 0.018 -1.522 1.00 96.06 98 ILE A N 1
ATOM 757 C CA . ILE A 1 98 ? 4.752 0.820 -0.417 1.00 96.06 98 ILE A CA 1
ATOM 758 C C . ILE A 1 98 ? 4.437 -0.075 0.781 1.00 96.06 98 ILE A C 1
ATOM 760 O O . ILE A 1 98 ? 4.087 -1.240 0.613 1.00 96.06 98 ILE A O 1
ATOM 764 N N . LEU A 1 99 ? 4.482 0.495 1.982 1.00 96.00 99 LEU A N 1
ATOM 765 C CA . LEU A 1 99 ? 3.983 -0.140 3.201 1.00 96.00 99 LEU A CA 1
ATOM 766 C C . LEU A 1 99 ? 2.691 0.553 3.634 1.00 96.00 99 LEU A C 1
ATOM 768 O O . LEU A 1 99 ? 2.634 1.781 3.732 1.00 96.00 99 LEU A O 1
ATOM 772 N N . VAL A 1 100 ? 1.642 -0.229 3.885 1.00 96.25 100 VAL A N 1
ATOM 773 C CA . VAL A 1 100 ? 0.334 0.280 4.318 1.00 96.25 100 VAL A CA 1
ATOM 774 C C . VAL A 1 100 ? 0.087 -0.121 5.765 1.00 96.25 100 VAL A C 1
ATOM 776 O O . VAL A 1 100 ? -0.227 -1.271 6.059 1.00 96.25 100 VAL A O 1
ATOM 779 N N . GLU A 1 101 ? 0.157 0.856 6.662 1.00 94.25 101 GLU A N 1
ATOM 780 C CA . GLU A 1 101 ? -0.255 0.692 8.052 1.00 94.25 101 GLU A CA 1
ATOM 781 C C . GLU A 1 101 ? -1.772 0.865 8.122 1.00 94.25 101 GLU A C 1
ATOM 783 O O . GLU A 1 101 ? -2.298 1.957 7.889 1.00 94.25 101 GLU A O 1
ATOM 788 N N . THR A 1 102 ? -2.496 -0.216 8.402 1.00 91.56 102 THR A N 1
ATOM 789 C CA . THR A 1 102 ? -3.965 -0.205 8.330 1.00 91.56 102 THR A CA 1
ATOM 790 C C . THR A 1 102 ? -4.607 0.448 9.547 1.00 91.56 102 THR A C 1
ATOM 792 O O . THR A 1 102 ? -5.570 1.202 9.387 1.00 91.56 102 THR A O 1
ATOM 795 N N . ALA A 1 103 ? -4.079 0.182 10.745 1.00 91.75 103 ALA A N 1
ATOM 796 C CA . ALA A 1 103 ? -4.385 0.898 11.974 1.00 91.75 103 ALA A CA 1
ATOM 797 C C . ALA A 1 103 ? -3.496 0.438 13.142 1.00 91.75 103 ALA A C 1
ATOM 799 O O . ALA A 1 103 ? -3.064 -0.705 13.213 1.00 91.75 103 ALA A O 1
ATOM 800 N N . PHE A 1 104 ? -3.366 1.295 14.154 1.00 89.94 104 PHE A N 1
ATOM 801 C CA . PHE A 1 104 ? -2.590 1.012 15.361 1.00 89.94 104 PHE A CA 1
ATOM 802 C C . PHE A 1 104 ? -3.271 -0.013 16.277 1.00 89.94 104 PHE A C 1
ATOM 804 O O . PHE A 1 104 ? -4.186 0.342 17.025 1.00 89.94 104 PHE A O 1
ATOM 811 N N . ILE A 1 105 ? -2.766 -1.250 16.316 1.00 90.19 105 ILE A N 1
ATOM 812 C CA . ILE A 1 105 ? -3.288 -2.304 17.209 1.00 90.19 105 ILE A CA 1
ATOM 813 C C . ILE A 1 105 ? -3.172 -1.945 18.702 1.00 90.19 105 ILE A C 1
ATOM 815 O O . ILE A 1 105 ? -3.988 -2.359 19.516 1.00 90.19 105 ILE A O 1
ATOM 819 N N . SER A 1 106 ? -2.216 -1.084 19.064 1.00 90.31 106 SER A N 1
ATOM 820 C CA . SER A 1 106 ? -2.059 -0.543 20.424 1.00 90.31 106 SER A CA 1
ATOM 821 C C . SER A 1 106 ? -3.216 0.367 20.866 1.00 90.31 106 SER A C 1
ATOM 823 O O . SER A 1 106 ? -3.329 0.731 22.043 1.00 90.31 106 SER A O 1
ATOM 825 N N . ASN A 1 107 ? -4.093 0.760 19.938 1.00 92.81 107 ASN A N 1
ATOM 826 C CA . ASN A 1 107 ? -5.319 1.481 20.224 1.00 92.81 107 ASN A CA 1
ATOM 827 C C . ASN A 1 107 ? -6.516 0.506 20.246 1.00 92.81 107 ASN A C 1
ATOM 829 O O . ASN A 1 107 ? -6.932 0.047 19.185 1.00 92.81 107 ASN A O 1
ATOM 833 N N . PRO A 1 108 ? -7.156 0.267 21.410 1.00 94.31 108 PRO A N 1
ATOM 834 C CA . PRO A 1 108 ? -8.243 -0.714 21.537 1.00 94.31 108 PRO A CA 1
ATOM 835 C C . PRO A 1 108 ? -9.441 -0.472 20.609 1.00 94.31 108 PRO A C 1
ATOM 837 O O . PRO A 1 108 ? -10.151 -1.407 20.240 1.00 94.31 108 PRO A O 1
ATOM 840 N N . ASN A 1 109 ? -9.694 0.786 20.229 1.00 93.75 109 ASN A N 1
ATOM 841 C CA . ASN A 1 109 ? -10.770 1.114 19.294 1.00 93.75 109 ASN A CA 1
ATOM 842 C C . ASN A 1 109 ? -10.426 0.686 17.865 1.00 93.75 109 ASN A C 1
ATOM 844 O O . ASN A 1 109 ? -11.304 0.227 17.139 1.00 93.75 109 ASN A O 1
ATOM 848 N N . GLU A 1 110 ? -9.166 0.843 17.463 1.00 94.31 110 GLU A N 1
ATOM 849 C CA . GLU A 1 110 ? -8.678 0.397 16.160 1.00 94.31 110 GLU A CA 1
ATOM 850 C C . GLU A 1 110 ? -8.531 -1.127 16.130 1.00 94.31 110 GLU A C 1
ATOM 852 O O . GLU A 1 110 ? -9.009 -1.749 15.189 1.00 94.31 110 GLU A O 1
ATOM 857 N N . GLU A 1 111 ? -8.012 -1.746 17.194 1.00 95.19 111 GLU A N 1
ATOM 858 C CA . GLU A 1 111 ? -7.956 -3.208 17.334 1.00 95.19 111 GLU A CA 1
ATOM 859 C C . GLU A 1 111 ? -9.343 -3.846 17.150 1.00 95.19 111 GLU A C 1
ATOM 861 O O . GLU A 1 111 ? -9.511 -4.797 16.385 1.00 95.19 111 GLU A O 1
ATOM 866 N N . ARG A 1 112 ? -10.377 -3.288 17.795 1.00 95.00 112 ARG A N 1
ATOM 867 C CA . ARG A 1 112 ? -11.753 -3.784 17.650 1.00 95.00 112 ARG A CA 1
ATOM 868 C C . ARG A 1 112 ? -12.257 -3.689 16.210 1.00 95.00 112 ARG A C 1
ATOM 870 O O . ARG A 1 112 ? -12.959 -4.591 15.761 1.00 95.00 112 ARG A O 1
ATOM 877 N N . LYS A 1 113 ? -11.908 -2.622 15.484 1.00 93.62 113 LYS A N 1
ATOM 878 C CA . LYS A 1 113 ? -12.237 -2.496 14.056 1.00 93.62 113 LYS A CA 1
ATOM 879 C C . LYS A 1 113 ? -11.464 -3.514 13.227 1.00 93.62 113 LYS A C 1
ATOM 881 O O . LYS A 1 113 ? -12.067 -4.161 12.381 1.00 93.62 113 LYS A O 1
ATOM 886 N N . LEU A 1 114 ? -10.171 -3.698 13.492 1.00 94.19 114 LEU A N 1
ATOM 887 C CA . LEU A 1 114 ? -9.329 -4.664 12.786 1.00 94.19 114 LEU A CA 1
ATOM 888 C C . LEU A 1 114 ? -9.801 -6.108 12.973 1.00 94.19 114 LEU A C 1
ATOM 890 O O . LEU A 1 114 ? -9.592 -6.917 12.081 1.00 94.19 114 LEU A O 1
ATOM 894 N N . ARG A 1 115 ? -10.499 -6.435 14.068 1.00 95.06 115 ARG A N 1
ATOM 895 C CA . ARG A 1 115 ? -11.151 -7.745 14.262 1.00 95.06 115 ARG A CA 1
ATOM 896 C C . ARG A 1 115 ? -12.432 -7.937 13.434 1.00 95.06 115 ARG A C 1
ATOM 898 O O . ARG A 1 115 ? -12.949 -9.047 13.368 1.00 95.06 115 ARG A O 1
ATOM 905 N N . SER A 1 116 ? -12.973 -6.884 12.818 1.00 95.88 116 SER A N 1
ATOM 906 C CA . SER A 1 116 ? -14.203 -6.951 12.022 1.00 95.88 116 SER A CA 1
ATOM 907 C C . SER A 1 116 ? -13.913 -7.269 10.556 1.00 95.88 116 SER A C 1
ATOM 909 O O . SER A 1 116 ? -13.305 -6.463 9.849 1.00 95.88 116 SER A O 1
ATOM 911 N N . ALA A 1 117 ? -14.460 -8.382 10.060 1.00 95.12 117 ALA A N 1
ATOM 912 C CA . ALA A 1 117 ? -14.358 -8.770 8.650 1.00 95.12 117 ALA A CA 1
ATOM 913 C C . ALA A 1 117 ? -14.905 -7.691 7.694 1.00 95.12 117 ALA A C 1
ATOM 915 O O . ALA A 1 117 ? -14.335 -7.435 6.638 1.00 95.12 117 ALA A O 1
ATOM 916 N N . SER A 1 118 ? -15.978 -6.987 8.077 1.00 93.56 118 SER A N 1
ATOM 917 C CA . SER A 1 118 ? -16.518 -5.891 7.260 1.00 93.56 118 SER A CA 1
ATOM 918 C C . SER A 1 118 ? -15.531 -4.727 7.136 1.00 93.56 118 SER A C 1
ATO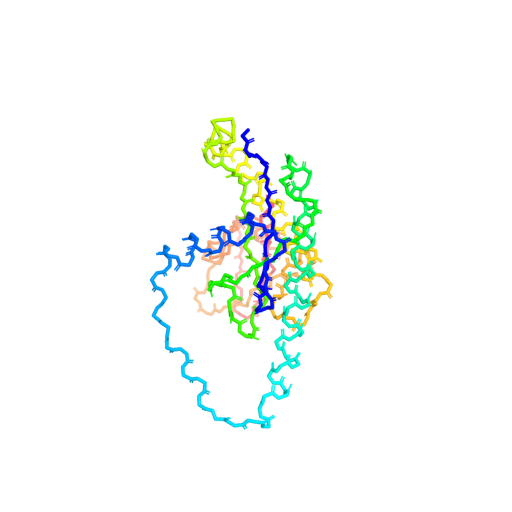M 920 O O . SER A 1 118 ? -15.402 -4.141 6.062 1.00 93.56 118 SER A O 1
ATOM 922 N N . TYR A 1 119 ? -14.816 -4.391 8.213 1.00 93.81 119 TYR A N 1
ATOM 923 C CA . TYR A 1 119 ? -13.811 -3.329 8.182 1.00 93.81 119 TYR A CA 1
ATOM 924 C C . TYR A 1 119 ? -12.573 -3.742 7.379 1.00 93.81 119 TYR A C 1
ATOM 926 O O . TYR A 1 119 ? -12.106 -2.965 6.548 1.00 93.81 119 TYR A O 1
ATOM 934 N N . GLN A 1 120 ? -12.101 -4.980 7.554 1.00 94.31 120 GLN A N 1
ATOM 935 C CA . GLN A 1 120 ? -11.021 -5.551 6.744 1.00 94.31 120 GLN A CA 1
ATOM 936 C C . GLN A 1 120 ? -11.370 -5.527 5.247 1.00 94.31 120 GLN A C 1
ATOM 938 O O . GLN A 1 120 ? -10.571 -5.052 4.446 1.00 94.31 120 GLN A O 1
ATOM 943 N N . ASN A 1 121 ? -12.594 -5.919 4.871 1.00 93.56 121 ASN A N 1
ATOM 944 C CA . ASN A 1 121 ? -13.059 -5.859 3.481 1.00 93.56 121 ASN A CA 1
ATOM 945 C C . ASN A 1 121 ? -13.090 -4.426 2.933 1.00 93.56 121 ASN A C 1
ATOM 947 O O . ASN A 1 121 ? -12.738 -4.198 1.778 1.00 93.56 121 ASN A O 1
ATOM 951 N N . LYS A 1 122 ? -13.477 -3.435 3.748 1.00 91.88 122 LYS A N 1
ATOM 952 C CA . LYS A 1 122 ? -13.423 -2.019 3.343 1.00 91.88 122 LYS A CA 1
ATOM 953 C C . LYS A 1 122 ? -11.987 -1.557 3.088 1.00 91.88 122 LYS A C 1
ATOM 955 O O . LYS A 1 122 ? -11.751 -0.889 2.086 1.00 91.88 122 LYS A O 1
ATOM 960 N N . LEU A 1 123 ? -11.043 -1.926 3.956 1.00 94.31 123 LEU A N 1
ATOM 961 C CA . LEU A 1 123 ? -9.621 -1.618 3.774 1.00 94.31 123 LEU A CA 1
ATOM 962 C C . LEU A 1 123 ? -9.054 -2.295 2.522 1.00 94.31 123 LEU A C 1
ATOM 964 O O . LEU A 1 123 ? -8.452 -1.618 1.692 1.00 94.31 123 LEU A O 1
ATOM 968 N N . ALA A 1 124 ? -9.302 -3.594 2.345 1.00 94.81 124 ALA A N 1
ATOM 969 C CA . ALA A 1 124 ? -8.853 -4.352 1.180 1.00 94.81 124 ALA A CA 1
ATOM 970 C C . ALA A 1 124 ? -9.396 -3.757 -0.129 1.00 94.81 124 ALA A C 1
ATOM 972 O O . ALA A 1 124 ? -8.637 -3.521 -1.067 1.00 94.81 124 ALA A O 1
ATOM 973 N N . ASN A 1 125 ? -10.691 -3.420 -0.168 1.00 93.44 125 ASN A N 1
ATOM 974 C CA . ASN A 1 125 ? -11.307 -2.770 -1.325 1.00 93.44 125 ASN A CA 1
ATOM 975 C C . ASN A 1 125 ? -10.705 -1.388 -1.608 1.00 93.44 125 ASN A C 1
ATOM 977 O O . ASN A 1 125 ? -10.504 -1.044 -2.771 1.00 93.44 125 ASN A O 1
ATOM 981 N N . ALA A 1 126 ? -10.396 -0.601 -0.575 1.00 94.25 126 ALA A N 1
ATOM 982 C CA . ALA A 1 126 ? -9.743 0.693 -0.747 1.00 94.25 126 ALA A CA 1
ATOM 983 C C . ALA A 1 126 ? -8.324 0.548 -1.318 1.00 94.25 126 ALA A C 1
ATOM 985 O O . ALA A 1 126 ? -7.967 1.260 -2.256 1.00 94.25 126 ALA A O 1
ATOM 986 N N . ILE A 1 127 ? -7.538 -0.407 -0.813 1.00 95.56 127 ILE A N 1
ATOM 987 C CA . ILE A 1 127 ? -6.197 -0.707 -1.336 1.00 95.56 127 ILE A CA 1
ATOM 988 C C . ILE A 1 127 ? -6.290 -1.152 -2.801 1.00 95.56 127 ILE A C 1
ATOM 990 O O . ILE A 1 127 ? -5.610 -0.583 -3.653 1.00 95.56 127 ILE A O 1
ATOM 994 N N . LEU A 1 128 ? -7.198 -2.080 -3.123 1.00 93.56 128 LEU A N 1
ATOM 995 C CA . LEU A 1 128 ? -7.434 -2.549 -4.491 1.00 93.56 128 LEU A CA 1
ATOM 996 C C . LEU A 1 128 ? -7.811 -1.404 -5.440 1.00 93.56 128 LEU A C 1
ATOM 998 O O . LEU A 1 128 ? -7.282 -1.317 -6.546 1.00 93.56 128 LEU A O 1
ATOM 1002 N N . GLN A 1 129 ? -8.712 -0.510 -5.027 1.00 92.69 129 GLN A N 1
ATOM 1003 C CA . GLN A 1 129 ? -9.084 0.656 -5.833 1.00 92.69 129 GLN A CA 1
ATOM 1004 C C . GLN A 1 129 ? -7.905 1.615 -6.040 1.00 92.69 129 GLN A C 1
ATOM 1006 O O . GLN A 1 129 ? -7.782 2.207 -7.111 1.00 92.69 129 GLN A O 1
ATOM 1011 N N . GLY A 1 130 ? -7.027 1.756 -5.043 1.00 93.81 130 GLY A N 1
ATOM 1012 C CA . GLY A 1 130 ? -5.799 2.536 -5.162 1.00 93.81 130 GLY A CA 1
ATOM 1013 C C . GLY A 1 130 ? -4.845 1.942 -6.197 1.00 93.81 130 GLY A C 1
ATOM 1014 O O . GLY A 1 130 ? -4.401 2.653 -7.094 1.00 93.81 130 GLY A O 1
ATOM 1015 N N . ILE A 1 131 ? -4.611 0.630 -6.127 1.00 92.62 131 ILE A N 1
ATOM 1016 C CA . ILE A 1 131 ? -3.768 -0.109 -7.080 1.00 92.62 131 ILE A CA 1
ATOM 1017 C C . ILE A 1 131 ? -4.345 -0.030 -8.499 1.00 92.62 131 ILE A C 1
ATOM 1019 O O . ILE A 1 131 ? -3.613 0.251 -9.444 1.00 92.62 131 ILE A O 1
ATOM 1023 N N . ARG A 1 132 ? -5.666 -0.194 -8.662 1.00 89.50 132 ARG A N 1
ATOM 1024 C CA . ARG A 1 132 ? -6.339 -0.017 -9.961 1.00 89.50 132 ARG A CA 1
ATOM 1025 C C . ARG A 1 132 ? -6.140 1.389 -10.519 1.00 89.50 132 ARG A C 1
ATOM 1027 O O . ARG A 1 132 ? -5.772 1.533 -11.677 1.00 89.50 132 ARG A O 1
ATOM 1034 N N . GLY A 1 133 ? -6.327 2.417 -9.693 1.00 89.88 133 GLY A N 1
ATOM 1035 C CA . GLY A 1 133 ? -6.108 3.802 -10.110 1.00 89.88 133 GLY A CA 1
ATOM 1036 C C . GLY A 1 133 ? -4.651 4.111 -10.470 1.00 89.88 133 GLY A C 1
ATOM 1037 O O . GLY A 1 133 ? -4.406 4.976 -11.302 1.00 89.88 133 GLY A O 1
ATOM 1038 N N . TYR A 1 134 ? -3.686 3.418 -9.862 1.00 90.62 134 TYR A N 1
ATOM 1039 C CA . TYR A 1 134 ? -2.276 3.504 -10.243 1.00 90.62 134 TYR A CA 1
ATOM 1040 C C . TYR A 1 134 ? -2.018 2.854 -11.603 1.00 90.62 134 TYR A C 1
ATOM 1042 O O . TYR A 1 134 ? -1.477 3.501 -12.496 1.00 90.62 134 TYR A O 1
ATOM 1050 N N . ALA A 1 135 ? -2.451 1.608 -11.789 1.00 86.62 135 ALA A N 1
ATOM 1051 C CA . ALA A 1 135 ? -2.169 0.871 -13.015 1.00 86.62 135 ALA A CA 1
ATOM 1052 C C . ALA A 1 135 ? -2.896 1.449 -14.248 1.00 86.62 135 ALA A C 1
ATOM 1054 O O . ALA A 1 135 ? -2.364 1.378 -15.351 1.00 86.62 135 ALA A O 1
ATOM 1055 N N . GLN A 1 136 ? -4.031 2.140 -14.075 1.00 85.50 136 GLN A N 1
ATOM 1056 C CA . GLN A 1 136 ? -4.660 2.925 -15.151 1.00 85.50 136 GLN A CA 1
ATOM 1057 C C . GLN A 1 136 ? -3.774 4.081 -15.650 1.00 85.50 136 GLN A C 1
ATOM 1059 O O . GLN A 1 136 ? -3.817 4.433 -16.825 1.00 85.50 136 GLN A O 1
ATOM 1064 N N . GLU A 1 137 ? -2.957 4.672 -14.775 1.00 83.94 137 GLU A N 1
ATOM 1065 C CA . GLU A 1 137 ? -2.026 5.761 -15.116 1.00 83.94 137 GLU A CA 1
ATOM 1066 C C . GLU A 1 137 ? -0.621 5.257 -15.495 1.00 83.94 137 GLU A C 1
ATOM 1068 O O . GLU A 1 137 ? 0.229 6.040 -15.939 1.00 83.94 137 GLU A O 1
ATOM 1073 N N . ARG A 1 138 ? -0.369 3.954 -15.325 1.00 76.88 138 ARG A N 1
ATOM 1074 C CA . ARG A 1 138 ? 0.875 3.254 -15.671 1.00 76.88 138 ARG A CA 1
ATOM 1075 C C . ARG A 1 138 ? 0.585 1.918 -16.369 1.00 76.88 138 ARG A C 1
ATOM 1077 O O . ARG A 1 138 ? 0.959 0.870 -15.850 1.00 76.88 138 ARG A O 1
ATOM 1084 N N . PRO A 1 139 ? 0.004 1.933 -17.582 1.00 61.69 139 PRO A N 1
ATOM 1085 C CA . PRO A 1 139 ? -0.316 0.707 -18.321 1.00 61.69 139 PRO A CA 1
ATOM 1086 C C . PRO A 1 139 ? 0.916 -0.105 -18.775 1.00 61.69 139 PRO A C 1
ATOM 1088 O O . PRO A 1 139 ? 0.756 -1.154 -19.388 1.00 61.69 139 PRO A O 1
ATOM 1091 N N . LEU A 1 140 ? 2.145 0.377 -18.529 1.00 51.97 140 LEU A N 1
ATOM 1092 C CA . LEU A 1 140 ? 3.390 -0.207 -19.051 1.00 51.97 140 LEU A CA 1
ATOM 1093 C C . LEU A 1 140 ? 4.138 -1.126 -18.075 1.00 51.97 140 LEU A C 1
ATOM 1095 O O . LEU A 1 140 ? 5.107 -1.765 -18.478 1.00 51.97 140 LEU A O 1
ATOM 1099 N N . LEU A 1 141 ? 3.701 -1.243 -16.822 1.00 51.28 141 LEU A N 1
ATOM 1100 C CA . LEU A 1 141 ? 4.102 -2.370 -15.984 1.00 51.28 141 LEU A CA 1
ATOM 1101 C C . LEU A 1 141 ? 3.070 -3.453 -16.243 1.00 51.28 141 LEU A C 1
ATOM 1103 O O . LEU A 1 141 ? 1.892 -3.180 -16.060 1.00 51.28 141 LEU A O 1
ATOM 1107 N N . GLY A 1 142 ? 3.491 -4.644 -16.672 1.00 44.84 142 GLY A N 1
ATOM 1108 C CA . GLY A 1 142 ? 2.643 -5.773 -17.092 1.00 44.84 142 GLY A CA 1
ATOM 1109 C C . GLY A 1 142 ? 1.618 -6.300 -16.072 1.00 44.84 142 GLY A C 1
ATOM 1110 O O . GLY A 1 142 ? 1.135 -7.419 -16.218 1.00 44.84 142 GLY A O 1
ATOM 1111 N N . VAL A 1 143 ? 1.243 -5.510 -15.066 1.00 47.16 143 VAL A N 1
ATOM 1112 C CA . VAL A 1 143 ? -0.123 -5.458 -14.553 1.00 47.16 143 VAL A CA 1
ATOM 1113 C C . VAL A 1 143 ? -1.021 -5.039 -15.716 1.00 47.16 143 VAL A C 1
ATOM 1115 O O . VAL A 1 143 ? -1.468 -3.898 -15.829 1.00 47.16 143 VAL A O 1
ATOM 1118 N N . GLU A 1 144 ? -1.303 -6.000 -16.594 1.00 42.44 144 GLU A N 1
ATOM 1119 C CA . GLU A 1 144 ? -2.559 -6.018 -17.313 1.00 42.44 144 GLU A CA 1
ATOM 1120 C C . GLU A 1 144 ? -3.598 -5.969 -16.194 1.00 42.44 144 GLU A C 1
ATOM 1122 O O . GLU A 1 144 ? -3.921 -6.970 -15.547 1.00 42.44 144 GLU A O 1
ATOM 1127 N N . LEU A 1 145 ? -4.052 -4.758 -15.854 1.00 46.97 145 LEU A N 1
ATOM 1128 C CA . LEU A 1 145 ? -5.341 -4.631 -15.232 1.00 46.97 145 LEU A CA 1
ATOM 1129 C C . LEU A 1 145 ? -6.206 -5.443 -16.166 1.00 46.97 145 LEU A C 1
ATOM 1131 O O . LEU A 1 145 ? -6.400 -5.066 -17.322 1.00 46.97 145 LEU A O 1
ATOM 1135 N N . VAL A 1 146 ? -6.670 -6.588 -15.673 1.00 45.66 146 VAL A N 1
ATOM 1136 C CA . VAL A 1 146 ? -7.864 -7.221 -16.191 1.00 45.66 146 VAL A CA 1
ATOM 1137 C C . VAL A 1 146 ? -8.947 -6.198 -15.896 1.00 45.66 146 VAL A C 1
ATOM 1139 O O . VAL A 1 146 ? -9.711 -6.294 -14.934 1.00 45.66 146 VAL A O 1
ATOM 1142 N N . GLU A 1 147 ? -8.926 -5.121 -16.675 1.00 40.00 147 GLU A N 1
ATOM 1143 C CA . GLU A 1 147 ? -10.020 -4.232 -16.827 1.00 40.00 147 GLU A CA 1
ATOM 1144 C C . GLU A 1 147 ? -11.136 -5.173 -17.209 1.00 40.00 147 GLU A C 1
ATOM 1146 O O . GLU A 1 147 ? -11.032 -6.040 -18.085 1.00 40.00 147 GLU A O 1
ATOM 1151 N N . THR A 1 148 ? -12.222 -5.024 -16.485 1.00 44.50 148 THR A N 1
ATOM 1152 C CA . THR A 1 148 ? -13.543 -5.487 -16.855 1.00 44.50 148 THR A CA 1
ATOM 1153 C C . THR A 1 148 ? -13.998 -4.764 -18.132 1.00 44.50 148 THR A C 1
ATOM 1155 O O . THR A 1 148 ? -15.092 -4.220 -18.200 1.00 44.50 148 THR A O 1
ATOM 1158 N N . SER A 1 149 ? -13.136 -4.737 -19.141 1.00 44.69 149 SER A N 1
ATOM 1159 C CA . SER A 1 149 ? -13.344 -4.312 -20.505 1.00 44.69 149 SER A CA 1
ATOM 1160 C C . SER A 1 149 ? -13.622 -5.599 -21.259 1.00 44.69 149 SER A C 1
ATOM 1162 O O . SER A 1 149 ? -12.697 -6.281 -21.681 1.00 44.69 149 SER A O 1
ATOM 1164 N N . ALA A 1 150 ? -14.906 -5.970 -21.272 1.00 52.84 150 ALA A N 1
ATOM 1165 C CA . ALA A 1 150 ? -15.641 -6.832 -22.203 1.00 52.84 150 ALA A CA 1
ATOM 1166 C C . ALA A 1 150 ? -14.862 -7.545 -23.338 1.00 52.84 150 ALA A C 1
ATOM 1168 O O . ALA A 1 150 ? -15.272 -7.513 -24.496 1.00 52.84 150 ALA A O 1
ATOM 1169 N N . THR A 1 151 ? -13.778 -8.244 -23.029 1.00 46.78 151 THR A N 1
ATOM 1170 C CA . THR A 1 151 ? -13.032 -9.067 -23.974 1.00 46.78 151 THR A CA 1
ATOM 1171 C C . THR A 1 151 ? -13.401 -10.508 -23.689 1.00 46.78 151 THR A C 1
ATOM 1173 O O . THR A 1 151 ? -12.853 -11.185 -22.828 1.00 46.78 151 THR A O 1
ATOM 1176 N N . ASP A 1 152 ? -14.477 -10.899 -24.366 1.00 60.91 152 ASP A N 1
ATOM 1177 C CA . ASP A 1 152 ? -14.791 -12.232 -24.873 1.00 60.91 152 ASP A CA 1
ATOM 1178 C C . ASP A 1 152 ? -13.700 -13.291 -24.601 1.00 60.91 152 ASP A C 1
ATOM 1180 O O . ASP A 1 152 ? -12.879 -13.608 -25.464 1.00 60.91 152 ASP A O 1
ATOM 1184 N N . GLN A 1 153 ? -13.660 -13.821 -23.374 1.00 76.94 153 GLN A N 1
ATOM 1185 C CA . GLN A 1 153 ? -12.748 -14.901 -23.016 1.00 76.94 153 GLN A CA 1
ATOM 1186 C C . GLN A 1 153 ? -13.179 -16.128 -23.817 1.00 76.94 153 GLN A C 1
ATOM 1188 O O . GLN A 1 153 ? -14.238 -16.687 -23.558 1.00 76.94 153 GLN A O 1
ATOM 1193 N N . ARG A 1 154 ? -12.395 -16.533 -24.821 1.00 86.25 154 ARG A N 1
ATOM 1194 C CA . ARG A 1 154 ? -12.730 -17.669 -25.691 1.00 86.25 154 ARG A CA 1
ATOM 1195 C C . ARG A 1 154 ? -11.890 -18.897 -25.366 1.00 86.25 154 ARG A C 1
ATOM 1197 O O . ARG A 1 154 ? -10.674 -18.805 -25.229 1.00 86.25 154 ARG A O 1
ATOM 1204 N N . HIS A 1 155 ? -12.529 -20.058 -25.346 1.00 86.94 155 HIS A N 1
ATOM 1205 C CA . HIS A 1 155 ? -11.897 -21.365 -25.237 1.00 86.94 155 HIS A CA 1
ATOM 1206 C C . HIS A 1 155 ? -11.934 -22.083 -26.591 1.00 86.94 155 HIS A C 1
ATOM 1208 O O . HIS A 1 155 ? -12.991 -22.172 -27.215 1.00 86.94 155 HIS A O 1
ATOM 1214 N N . LEU A 1 156 ? -10.787 -22.586 -27.056 1.00 89.06 156 LEU A N 1
ATOM 1215 C CA . LEU A 1 156 ? -10.704 -23.430 -28.249 1.00 89.06 156 LEU A CA 1
ATOM 1216 C C . LEU A 1 156 ? -10.896 -24.890 -27.842 1.00 89.06 156 LEU A C 1
ATOM 1218 O O . LEU A 1 156 ? -10.051 -25.432 -27.138 1.00 89.06 156 LEU A O 1
ATOM 1222 N N . VAL A 1 157 ? -11.954 -25.513 -28.348 1.00 88.88 157 VAL A N 1
ATOM 1223 C CA . VAL A 1 157 ? -12.298 -26.905 -28.064 1.00 88.88 157 VAL A CA 1
ATOM 1224 C C . VAL A 1 157 ? -11.252 -27.842 -28.659 1.00 88.88 157 VAL A C 1
ATOM 1226 O O . VAL A 1 157 ? -10.994 -27.833 -29.866 1.00 88.88 157 VAL A O 1
ATOM 1229 N N . ARG A 1 158 ? -10.680 -28.695 -27.820 1.00 89.69 158 ARG A N 1
ATOM 1230 C CA . ARG A 1 158 ? -9.715 -29.737 -28.165 1.00 89.69 158 ARG A CA 1
ATOM 1231 C C . ARG A 1 158 ? -10.356 -31.116 -28.064 1.00 89.69 158 ARG A C 1
ATOM 1233 O O . ARG A 1 158 ? -11.406 -31.321 -27.460 1.00 89.69 158 ARG A O 1
ATOM 1240 N N . ARG A 1 159 ? -9.705 -32.099 -28.687 1.00 83.56 159 ARG A N 1
ATOM 1241 C CA . ARG A 1 159 ? -10.125 -33.499 -28.601 1.00 83.56 159 ARG A CA 1
ATOM 1242 C C . ARG A 1 159 ? -10.047 -33.959 -27.140 1.00 83.56 159 ARG A C 1
ATOM 1244 O O . ARG A 1 159 ? -8.963 -33.955 -26.570 1.00 83.56 159 ARG A O 1
ATOM 1251 N N . GLY A 1 160 ? -11.183 -34.372 -26.580 1.00 83.38 160 GLY A N 1
ATOM 1252 C CA . GLY A 1 160 ? -11.305 -34.790 -25.179 1.00 83.38 160 GLY A CA 1
ATOM 1253 C C . GLY A 1 160 ? -11.972 -33.758 -24.269 1.00 83.38 160 GLY A C 1
ATOM 1254 O O . GLY A 1 160 ? -12.337 -34.103 -23.147 1.00 83.38 160 GLY A O 1
ATOM 1255 N N . ASP A 1 161 ? -12.196 -32.532 -24.748 1.00 87.00 161 ASP A N 1
ATOM 1256 C CA . ASP A 1 161 ? -12.968 -31.556 -23.990 1.00 87.00 161 ASP A CA 1
ATOM 1257 C C . ASP A 1 161 ? -14.445 -31.951 -23.920 1.00 87.00 161 ASP A C 1
ATOM 1259 O O . ASP A 1 161 ? -15.026 -32.501 -24.858 1.00 87.00 161 ASP A O 1
ATOM 1263 N N . THR A 1 162 ? -15.072 -31.616 -22.797 1.00 89.31 162 THR A N 1
ATOM 1264 C CA . THR A 1 162 ? -16.517 -31.728 -22.599 1.00 89.31 162 THR A CA 1
ATOM 1265 C C . THR A 1 162 ? -17.049 -30.391 -22.109 1.00 89.31 162 THR A C 1
ATOM 1267 O O . THR A 1 162 ? -16.346 -29.661 -21.414 1.00 89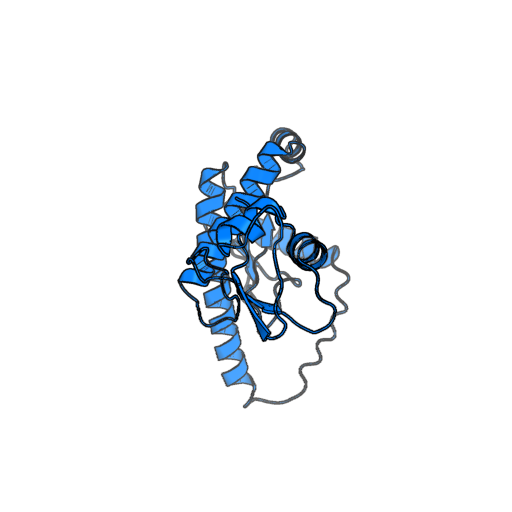.31 162 THR A O 1
ATOM 1270 N N . LEU A 1 163 ? -18.305 -30.062 -22.416 1.00 88.56 163 LEU A N 1
ATOM 1271 C CA . LEU A 1 163 ? -18.910 -28.812 -21.939 1.00 88.56 163 LEU A CA 1
ATOM 1272 C C . LEU A 1 163 ? -18.927 -28.716 -20.412 1.00 88.56 163 LEU A C 1
ATOM 1274 O O . LEU A 1 163 ? -18.682 -27.644 -19.874 1.00 88.56 163 LEU A O 1
ATOM 1278 N N . HIS A 1 164 ? -19.153 -29.838 -19.724 1.00 87.50 164 HIS A N 1
ATOM 1279 C CA . HIS A 1 164 ? -19.074 -29.914 -18.265 1.00 87.50 164 HIS A CA 1
ATOM 1280 C C . HIS A 1 164 ? -17.652 -29.650 -17.760 1.00 87.50 164 HIS A C 1
ATOM 1282 O O . HIS A 1 164 ? -17.475 -28.855 -16.843 1.00 87.50 164 HIS A O 1
ATOM 1288 N N . GLY A 1 165 ? -16.637 -30.273 -18.371 1.00 85.06 165 GLY A N 1
ATOM 1289 C CA . GLY A 1 165 ? -15.236 -30.060 -18.004 1.00 85.06 165 GLY A CA 1
ATOM 1290 C C . GLY A 1 165 ? -14.778 -28.623 -18.251 1.00 85.06 165 GLY A C 1
ATOM 1291 O O . GLY A 1 165 ? -14.134 -28.030 -17.392 1.00 85.06 165 GLY A O 1
ATOM 1292 N N . ILE A 1 166 ? -15.179 -28.034 -19.380 1.00 87.38 166 ILE A N 1
ATOM 1293 C CA . ILE A 1 166 ? -14.914 -26.628 -19.705 1.00 87.38 166 ILE A CA 1
ATOM 1294 C C . ILE A 1 166 ? -15.620 -25.712 -18.698 1.00 87.38 166 ILE A C 1
ATOM 1296 O O . ILE A 1 166 ? -14.993 -24.813 -18.143 1.00 87.38 166 ILE A O 1
ATOM 1300 N N . ALA A 1 167 ? -16.905 -25.947 -18.427 1.00 88.38 167 ALA A N 1
ATOM 1301 C CA . ALA A 1 167 ? -17.679 -25.147 -17.484 1.00 88.38 167 ALA A CA 1
ATOM 1302 C C . ALA A 1 167 ? -17.073 -25.186 -16.071 1.00 88.38 167 ALA A C 1
ATOM 1304 O O . ALA A 1 167 ? -16.868 -24.139 -15.461 1.00 88.38 167 ALA A O 1
ATOM 1305 N N . ALA A 1 168 ? -16.697 -26.375 -15.590 1.00 83.25 168 ALA A N 1
ATOM 1306 C CA . ALA A 1 168 ? -16.033 -26.552 -14.303 1.00 83.25 168 ALA A CA 1
ATOM 1307 C C . ALA A 1 168 ? -14.653 -25.879 -14.262 1.00 83.25 168 ALA A C 1
ATOM 1309 O O . ALA A 1 168 ? -14.330 -25.207 -13.286 1.00 83.25 168 ALA A O 1
ATOM 1310 N N . HIS A 1 169 ? -13.856 -26.005 -15.329 1.00 84.38 169 HIS A N 1
ATOM 1311 C CA . HIS A 1 169 ? -12.530 -25.390 -15.414 1.00 84.38 169 HIS A CA 1
ATOM 1312 C C . HIS A 1 169 ? -12.587 -23.862 -15.310 1.00 84.38 169 HIS A C 1
ATOM 1314 O O . HIS A 1 169 ? -11.754 -23.257 -14.639 1.00 84.38 169 HIS A O 1
ATOM 1320 N N . TYR A 1 170 ? -13.582 -23.242 -15.948 1.00 83.12 170 TYR A N 1
ATOM 1321 C CA . TYR A 1 170 ? -13.777 -21.793 -15.902 1.00 83.12 170 TYR A CA 1
ATOM 1322 C C . TYR A 1 170 ? -14.683 -21.323 -14.761 1.00 83.12 170 TYR A C 1
ATOM 1324 O O . TYR A 1 170 ? -14.919 -20.123 -14.647 1.00 83.12 170 TYR A O 1
ATOM 1332 N N . ASN A 1 171 ? -15.157 -22.242 -13.913 1.00 82.88 171 ASN A N 1
ATOM 1333 C CA . ASN A 1 171 ? -16.082 -21.968 -12.817 1.00 82.88 171 ASN A CA 1
ATOM 1334 C C . ASN A 1 171 ? -17.334 -21.194 -13.275 1.00 82.88 171 ASN A C 1
ATOM 1336 O O . ASN A 1 171 ? -17.671 -20.152 -12.719 1.00 82.88 171 ASN A O 1
ATOM 1340 N N . VAL A 1 172 ? -17.992 -21.696 -14.323 1.00 87.56 172 VAL A N 1
ATOM 1341 C CA . VAL A 1 172 ? -19.233 -21.141 -14.886 1.00 87.56 172 VAL A CA 1
ATOM 1342 C C . VAL A 1 172 ? -20.321 -22.200 -14.893 1.00 87.56 172 VAL A C 1
ATOM 1344 O O . VAL A 1 172 ? -20.038 -23.391 -15.040 1.00 87.56 172 VAL A O 1
ATOM 1347 N N . SER A 1 173 ? -21.587 -21.794 -14.797 1.00 88.81 173 SER A N 1
ATOM 1348 C CA . SER A 1 173 ? -22.674 -22.761 -14.953 1.00 88.81 173 SER A CA 1
ATOM 1349 C C . SER A 1 173 ? -22.756 -23.280 -16.393 1.00 88.81 173 SER A C 1
ATOM 1351 O O . SER A 1 173 ? -22.611 -22.531 -17.367 1.00 88.81 173 SER A O 1
ATOM 1353 N N . LEU A 1 174 ? -23.015 -24.582 -16.535 1.00 87.88 174 LEU A N 1
ATOM 1354 C CA . LEU A 1 174 ? -23.170 -25.231 -17.837 1.00 87.88 174 LEU A CA 1
ATOM 1355 C C . LEU A 1 174 ? -24.266 -24.551 -18.671 1.00 87.88 174 LEU A C 1
ATOM 1357 O O . LEU A 1 174 ? -24.055 -24.250 -19.844 1.00 87.88 174 LEU A O 1
ATOM 1361 N N . ASP A 1 175 ? -25.406 -24.243 -18.052 1.00 88.50 175 ASP A N 1
ATOM 1362 C CA . ASP A 1 175 ? -26.530 -23.577 -18.715 1.00 88.50 175 ASP A CA 1
ATOM 1363 C C . ASP A 1 175 ? -26.158 -22.195 -19.247 1.00 88.50 175 ASP A C 1
ATOM 1365 O O . ASP A 1 175 ? -26.585 -21.789 -20.337 1.00 88.50 175 ASP A O 1
ATOM 1369 N N . ARG A 1 176 ? -25.336 -21.458 -18.495 1.00 87.56 176 ARG A N 1
ATOM 1370 C CA . ARG A 1 176 ? -24.846 -20.149 -18.919 1.00 87.56 176 ARG A CA 1
ATOM 1371 C C . ARG A 1 176 ? -23.849 -20.288 -20.059 1.00 87.56 176 ARG A C 1
ATOM 1373 O O . ARG A 1 176 ? -23.930 -19.521 -21.015 1.00 87.56 176 ARG A O 1
ATOM 1380 N N . LEU A 1 177 ? -22.957 -21.275 -20.004 1.00 88.62 177 LEU A N 1
ATOM 1381 C CA . LEU A 1 177 ? -22.018 -21.560 -21.088 1.00 88.62 177 LEU A CA 1
ATOM 1382 C C . LEU A 1 177 ? -22.758 -21.934 -22.384 1.00 88.62 177 LEU A C 1
ATOM 1384 O O . LEU A 1 177 ? -22.461 -21.376 -23.438 1.00 88.62 177 LEU A O 1
ATOM 1388 N N . ILE A 1 178 ? -23.761 -22.810 -22.301 1.00 89.69 178 ILE A N 1
ATOM 1389 C CA . ILE A 1 178 ? -24.597 -23.234 -23.434 1.00 89.69 178 ILE A CA 1
ATOM 1390 C C . ILE A 1 178 ? -25.348 -22.042 -24.033 1.00 89.69 178 ILE A C 1
ATOM 1392 O O . ILE A 1 178 ? -25.234 -21.774 -25.229 1.00 89.69 178 ILE A O 1
ATOM 1396 N N . SER A 1 179 ? -26.077 -21.290 -23.201 1.00 88.81 179 SER A N 1
ATOM 1397 C CA . SER A 1 179 ? -26.878 -20.145 -23.658 1.00 88.81 179 SER A CA 1
ATOM 1398 C C . SER A 1 179 ? -26.028 -19.017 -24.244 1.00 88.81 179 SER A C 1
ATOM 1400 O O . SER A 1 179 ? -26.410 -18.427 -25.252 1.00 88.81 179 SER A O 1
ATOM 1402 N N . THR A 1 180 ? -24.843 -18.765 -23.681 1.00 88.12 180 THR A N 1
ATOM 1403 C CA . THR A 1 180 ? -23.891 -17.764 -24.193 1.00 88.12 180 THR A CA 1
ATOM 1404 C C . THR A 1 180 ? -23.377 -18.108 -25.592 1.00 88.12 180 THR A C 1
ATOM 1406 O O . THR A 1 180 ? -23.086 -17.204 -26.374 1.00 88.12 180 THR A O 1
ATOM 1409 N N . ASN A 1 181 ? -23.277 -19.399 -25.913 1.00 89.00 181 ASN A N 1
ATOM 1410 C CA . ASN A 1 181 ? -22.747 -19.894 -27.183 1.00 89.00 181 ASN A CA 1
ATOM 1411 C C . 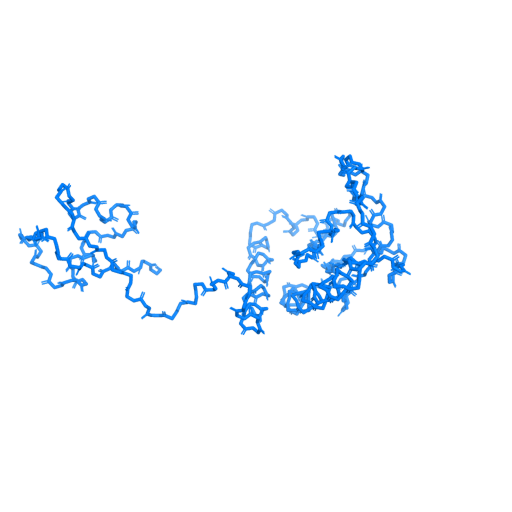ASN A 1 181 ? -23.830 -20.315 -28.180 1.00 89.00 181 ASN A C 1
ATOM 1413 O O . ASN A 1 181 ? -23.503 -20.869 -29.226 1.00 89.00 181 ASN A O 1
ATOM 1417 N N . GLY A 1 182 ? -25.108 -20.073 -27.865 1.00 87.88 182 GLY A N 1
ATOM 1418 C CA . GLY A 1 182 ? -26.225 -20.474 -28.722 1.00 87.88 182 GLY A CA 1
ATOM 1419 C C . GLY A 1 182 ? -26.307 -21.986 -28.951 1.00 87.88 182 GLY A C 1
ATOM 1420 O O . GLY A 1 182 ? -26.828 -22.416 -29.976 1.00 87.88 182 GLY A O 1
ATOM 1421 N N . LEU A 1 183 ? -25.772 -22.793 -28.030 1.00 87.50 183 LEU A N 1
ATOM 1422 C CA . LEU A 1 183 ? -25.818 -24.249 -28.130 1.00 87.50 183 LEU A CA 1
ATOM 1423 C C . LEU A 1 183 ? -27.210 -24.762 -27.732 1.00 87.50 183 LEU A C 1
ATOM 1425 O O . LEU A 1 183 ? -27.897 -24.173 -26.893 1.00 87.50 183 LEU A O 1
ATOM 1429 N N . ASN A 1 184 ? -27.633 -25.879 -28.325 1.00 85.19 184 ASN A N 1
ATOM 1430 C CA . ASN A 1 184 ? -28.905 -26.509 -27.983 1.00 85.19 184 ASN A CA 1
ATOM 1431 C C . ASN A 1 184 ? -28.842 -27.085 -26.558 1.00 85.19 184 ASN A C 1
ATOM 1433 O O . ASN A 1 184 ? -28.000 -27.925 -26.277 1.00 85.19 184 ASN A O 1
ATOM 1437 N N . ARG A 1 185 ? -29.751 -26.678 -25.663 1.00 81.06 185 ARG A N 1
ATOM 1438 C CA . ARG A 1 185 ? -29.786 -27.169 -24.271 1.00 81.06 185 ARG A CA 1
ATOM 1439 C C . ARG A 1 185 ? -30.068 -28.667 -24.142 1.00 81.06 185 ARG A C 1
ATOM 1441 O O . ARG A 1 185 ? -29.643 -29.261 -23.161 1.00 81.06 185 ARG A O 1
ATOM 1448 N N . GLN A 1 186 ? -30.808 -29.256 -25.079 1.00 77.06 186 GLN A N 1
ATOM 1449 C CA . GLN A 1 186 ? -31.207 -30.667 -25.015 1.00 77.06 186 GLN A CA 1
ATOM 1450 C C . GLN A 1 186 ? -30.128 -31.602 -25.571 1.00 77.06 186 GLN A C 1
ATOM 1452 O O . GLN A 1 186 ? -30.016 -32.734 -25.116 1.00 77.06 186 GLN A O 1
ATOM 1457 N N . ASP A 1 187 ? -29.330 -31.115 -26.524 1.00 78.75 187 ASP A N 1
ATOM 1458 C CA . ASP A 1 187 ? -28.209 -31.850 -27.113 1.00 78.75 187 ASP A CA 1
ATOM 1459 C C . ASP A 1 187 ? -27.099 -30.874 -27.544 1.00 78.75 187 ASP A C 1
ATOM 1461 O O . ASP A 1 187 ? -27.020 -30.468 -28.712 1.00 78.75 187 ASP A O 1
ATOM 1465 N N . PRO A 1 188 ? -26.279 -30.390 -26.596 1.00 77.56 188 PRO A N 1
ATOM 1466 C CA . PRO A 1 188 ? -25.262 -29.402 -26.899 1.00 77.56 188 PRO A CA 1
ATOM 1467 C C . PRO A 1 188 ? -24.047 -30.094 -27.530 1.00 77.56 188 PRO A C 1
ATOM 1469 O O . PRO A 1 188 ? -23.139 -30.570 -26.849 1.00 77.56 188 PRO A O 1
ATOM 1472 N N . GLN A 1 189 ? -24.034 -30.136 -28.860 1.00 80.31 189 GLN A N 1
ATOM 1473 C CA . GLN A 1 189 ? -22.942 -30.717 -29.637 1.00 80.31 189 GLN A CA 1
ATOM 1474 C C . GLN A 1 189 ? -21.684 -29.842 -29.567 1.00 80.31 189 GLN A C 1
ATOM 1476 O O . GLN A 1 189 ? -21.721 -28.639 -29.841 1.00 80.31 189 GLN A O 1
ATOM 1481 N N . LEU A 1 190 ? -20.556 -30.463 -29.214 1.00 82.75 190 LEU A N 1
ATOM 1482 C CA . LEU A 1 190 ? -19.267 -29.796 -29.068 1.00 82.75 190 LEU A CA 1
ATOM 1483 C C . LEU A 1 190 ? -18.303 -30.239 -30.175 1.00 82.75 190 LEU A C 1
ATOM 1485 O O . LEU A 1 190 ? -17.763 -31.343 -30.142 1.00 82.75 190 LEU A O 1
ATOM 1489 N N . SER A 1 191 ? -18.057 -29.361 -31.146 1.00 85.12 191 SER A N 1
ATOM 1490 C CA . SER A 1 191 ? -17.136 -29.641 -32.252 1.00 85.12 191 SER A CA 1
ATOM 1491 C C . SER A 1 191 ? -15.700 -29.279 -31.887 1.00 85.12 191 SER A C 1
ATOM 1493 O O . SER A 1 191 ? -15.412 -28.143 -31.506 1.00 85.12 191 SER A O 1
ATOM 1495 N N . VAL A 1 192 ? -14.771 -30.220 -32.063 1.00 85.94 192 VAL A N 1
ATOM 1496 C CA . VAL A 1 192 ? -13.332 -29.948 -31.927 1.00 85.94 192 VAL A CA 1
ATOM 1497 C C . VAL A 1 192 ? -12.924 -28.843 -32.906 1.00 85.94 192 VAL A C 1
ATOM 1499 O O . VAL A 1 192 ? -13.300 -28.866 -34.075 1.00 85.94 192 VAL A O 1
ATOM 1502 N N . GLY A 1 193 ? -12.169 -27.859 -32.418 1.00 81.44 193 GLY A N 1
ATOM 1503 C CA . GLY A 1 193 ? -11.786 -26.659 -33.161 1.00 81.44 193 GLY A CA 1
ATOM 1504 C C . GLY A 1 193 ? -12.777 -25.494 -33.047 1.00 81.44 193 GLY A C 1
ATOM 1505 O O . GLY A 1 193 ? -12.451 -24.385 -33.472 1.00 81.44 193 GLY A O 1
ATOM 1506 N N . ALA A 1 194 ? -13.956 -25.694 -32.445 1.00 85.12 194 ALA A N 1
ATOM 1507 C CA . ALA A 1 194 ? -14.885 -24.603 -32.167 1.00 85.12 194 ALA A CA 1
ATOM 1508 C C . ALA A 1 194 ? -14.325 -23.653 -31.098 1.00 85.12 194 ALA A C 1
ATOM 1510 O O . ALA A 1 194 ? -13.564 -24.053 -30.216 1.00 85.12 194 ALA A O 1
ATOM 1511 N N . ARG A 1 195 ? -14.720 -22.379 -31.161 1.00 88.56 195 ARG A N 1
ATOM 1512 C CA . ARG A 1 195 ? -14.382 -21.382 -30.139 1.00 88.56 195 ARG A CA 1
ATOM 1513 C C . ARG A 1 195 ? -15.620 -21.080 -29.313 1.00 88.56 195 ARG A C 1
ATOM 1515 O O . ARG A 1 195 ? -16.561 -20.491 -29.835 1.00 88.56 195 ARG A O 1
ATOM 1522 N N . LEU A 1 196 ? -15.596 -21.453 -28.041 1.00 89.06 196 LEU A N 1
ATOM 1523 C CA . LEU A 1 196 ? -16.646 -21.116 -27.090 1.00 89.06 196 LEU A CA 1
ATOM 1524 C C . LEU A 1 196 ? -16.312 -19.815 -26.377 1.00 89.06 196 LEU A C 1
ATOM 1526 O O . LEU A 1 196 ? -15.238 -19.678 -25.802 1.00 89.06 196 LEU A O 1
ATOM 1530 N N . ARG A 1 197 ? -17.251 -18.882 -26.367 1.00 88.88 197 ARG A N 1
ATOM 1531 C CA . ARG A 1 197 ? -17.254 -17.714 -25.496 1.00 88.88 197 ARG A CA 1
ATOM 1532 C C . ARG A 1 197 ? -17.588 -18.139 -24.069 1.00 88.88 197 ARG A C 1
ATOM 1534 O O . ARG A 1 197 ? -18.672 -18.647 -23.791 1.00 88.88 197 ARG A O 1
ATOM 1541 N N . ILE A 1 198 ? -16.652 -17.919 -23.163 1.00 88.62 198 ILE A N 1
ATOM 1542 C CA . ILE A 1 198 ? -16.766 -18.241 -21.747 1.00 88.62 198 ILE A CA 1
ATOM 1543 C C . ILE A 1 198 ? -17.422 -17.048 -21.037 1.00 88.62 198 ILE A C 1
ATOM 1545 O O . ILE A 1 198 ? -16.842 -15.958 -21.010 1.00 88.62 198 ILE A O 1
ATOM 1549 N N . PRO A 1 199 ? -18.644 -17.202 -20.494 1.00 82.25 199 PRO A N 1
ATOM 1550 C CA . PRO A 1 199 ? -19.253 -16.162 -19.675 1.00 82.25 199 PRO A CA 1
ATOM 1551 C C . PRO A 1 199 ? -18.453 -15.998 -18.378 1.00 82.25 199 PRO A C 1
ATOM 1553 O O . PRO A 1 199 ? -17.875 -16.958 -17.897 1.00 82.25 199 PRO A O 1
ATOM 1556 N N . ARG A 1 200 ? -18.424 -14.810 -17.774 1.00 71.31 200 ARG A N 1
ATOM 1557 C CA . ARG A 1 200 ? -17.987 -14.677 -16.376 1.00 71.31 200 ARG A CA 1
ATOM 1558 C C . ARG A 1 200 ? -19.223 -14.590 -15.492 1.00 71.31 200 ARG A C 1
ATOM 1560 O O . ARG A 1 200 ? -20.175 -13.888 -15.849 1.00 71.31 200 ARG A O 1
ATOM 1567 N N . ASP A 1 201 ? -19.223 -15.328 -14.387 1.00 59.47 201 ASP A N 1
ATOM 1568 C CA . ASP A 1 201 ? -20.216 -15.129 -13.338 1.00 59.47 201 ASP A CA 1
ATOM 1569 C C . ASP A 1 201 ? -19.960 -13.773 -12.665 1.00 59.47 201 ASP A C 1
ATOM 1571 O O . ASP A 1 201 ? -18.810 -13.361 -12.493 1.00 59.47 201 ASP A O 1
ATOM 1575 N N . GLY A 1 202 ? -21.044 -13.029 -12.435 1.00 50.47 202 GLY A N 1
ATOM 1576 C CA . GLY A 1 202 ? -21.031 -11.711 -11.802 1.00 50.47 202 GLY A CA 1
ATOM 157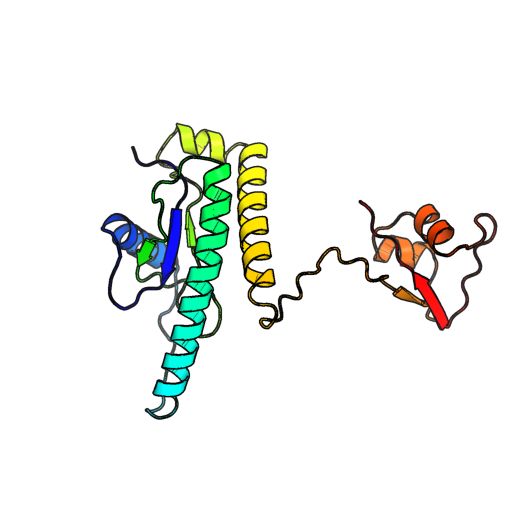7 C C . GLY A 1 202 ? -21.431 -11.833 -10.348 1.00 50.47 202 GLY A C 1
ATOM 1578 O O . GLY A 1 202 ? -22.255 -12.734 -10.069 1.00 50.47 202 GLY A O 1
#

pLDDT: mean 82.14, std 15.42, range [40.0, 97.62]

Radius of gyration: 23.74 Å; chains: 1; bounding box: 62×48×55 Å